Protein AF-0000000085952754 (afdb_homodimer)

Secondary structure (DSSP, 8-state):
------------------SSHHHHHHHHHHHHHH--SEEEEEE-GGGSSS-TT---EEEEEEEEGGGTT--HHHHHHHHHHHTHHHHHTT--EEEEEEEEGGG-S-PPPPPPPP-------------------------/------------------SSHHHHHHHHHHHHHH--SEEEEEE-GGGSSS-TT---EEEEEEEEGGGTT--HHHHHHHHHHHTHHHHHTT--EEEEEEEEGGG-S-PPPPPPPP-------------------------

Sequence (278 aa):
MLRRGLILINRHLSSFSEGRPLQTRIRRKLTECFSPSHLEVECESHLHRGPRDAERHFRVQIVSDRFEGLRTIQMHRLVNECLAEELAGPVHALRIDAYATSKYDGQVVHPSPACTSVKRTHASSPISVKLSSEPSFMRMLRRGLILINRHLSSFSEGRPLQTRIRRKLTECFSPSHLEVECESHLHRGPRDAERHFRVQIVSDRFEGLRTIQMHRLVNECLAEELAGPVHALRIDAYATSKYDGQVVHPSPACTSVKRTHASSPISVKLSSEPSFMR

Organism: Parascaris univalens (NCBI:txid6257)

pLDDT: mean 76.45, std 27.02, range [22.81, 98.81]

InterPro domains:
  IPR002634 BolA protein [PF01722] (30-102)
  IPR036065 BolA-like superfamily [G3DSA:3.30.300.90] (20-100)
  IPR036065 BolA-like superfamily [SSF82657] (8-105)
  IPR050961 BolA/IbaG family stress response and morphology regulators [PTHR46229] (14-121)

Structure (mmCIF, N/CA/C/O backbone):
data_AF-0000000085952754-model_v1
#
loop_
_entity.id
_entity.type
_entity.pdbx_description
1 polymer 'BolA-like protein'
#
loop_
_atom_site.group_PDB
_atom_site.id
_atom_site.type_symbol
_atom_site.label_atom_id
_atom_site.label_alt_id
_atom_site.label_comp_id
_atom_site.label_asym_id
_atom_site.label_entity_id
_atom_site.label_seq_id
_atom_site.pdbx_PDB_ins_code
_atom_site.Cartn_x
_atom_site.Cartn_y
_atom_site.Cartn_z
_atom_site.occupancy
_atom_site.B_iso_or_equiv
_atom_site.auth_seq_id
_atom_site.auth_comp_id
_atom_site.auth_asym_id
_atom_site.auth_atom_id
_atom_site.pdbx_PDB_model_num
ATOM 1 N N . MET A 1 1 ? 28.047 -66.938 -19.062 1 33.16 1 MET A N 1
ATOM 2 C CA . MET A 1 1 ? 28.062 -65.875 -18.062 1 33.16 1 MET A CA 1
ATOM 3 C C . MET A 1 1 ? 27.703 -64.5 -18.688 1 33.16 1 MET A C 1
ATOM 5 O O . MET A 1 1 ? 28.453 -64 -19.516 1 33.16 1 MET A O 1
ATOM 9 N N . LEU A 1 2 ? 26.391 -64.312 -18.891 1 46.09 2 LEU A N 1
ATOM 10 C CA . LEU A 1 2 ? 25.734 -63.125 -19.469 1 46.09 2 LEU A CA 1
ATOM 11 C C . LEU A 1 2 ? 26.031 -61.875 -18.625 1 46.09 2 LEU A C 1
ATOM 13 O O . LEU A 1 2 ? 25.719 -61.844 -17.438 1 46.09 2 LEU A O 1
ATOM 17 N N . ARG A 1 3 ? 27.062 -61.125 -18.953 1 46.09 3 ARG A N 1
ATOM 18 C CA . ARG A 1 3 ? 27.453 -59.844 -18.375 1 46.09 3 ARG A CA 1
ATOM 19 C C . ARG A 1 3 ? 26.312 -58.844 -18.469 1 46.09 3 ARG A C 1
ATOM 21 O O . ARG A 1 3 ? 25.875 -58.469 -19.562 1 46.09 3 ARG A O 1
ATOM 28 N N . ARG A 1 4 ? 25.344 -58.906 -17.5 1 49 4 ARG A N 1
ATOM 29 C CA . ARG A 1 4 ? 24.344 -57.875 -17.297 1 49 4 ARG A CA 1
ATOM 30 C C . ARG A 1 4 ? 25 -56.5 -17.234 1 49 4 ARG A C 1
ATOM 32 O O . ARG A 1 4 ? 25.781 -56.219 -16.328 1 49 4 ARG A O 1
ATOM 39 N N . GLY A 1 5 ? 25.359 -55.906 -18.344 1 48.12 5 GLY A N 1
ATOM 40 C CA . GLY A 1 5 ? 25.812 -54.5 -18.359 1 48.12 5 GLY A CA 1
ATOM 41 C C . GLY A 1 5 ? 24.875 -53.562 -17.641 1 48.12 5 GLY A C 1
ATOM 42 O O . GLY A 1 5 ? 23.656 -53.562 -17.875 1 48.12 5 GLY A O 1
ATOM 43 N N . LEU A 1 6 ? 25.203 -53.188 -16.375 1 51.19 6 LEU A N 1
ATOM 44 C CA . LEU A 1 6 ? 24.547 -52.188 -15.555 1 51.19 6 LEU A CA 1
ATOM 45 C C . LEU A 1 6 ? 24.438 -50.844 -16.312 1 51.19 6 LEU A C 1
ATOM 47 O O . LEU A 1 6 ? 25.453 -50.25 -16.656 1 51.19 6 LEU A O 1
ATOM 51 N N . ILE A 1 7 ? 23.359 -50.688 -17.094 1 46.16 7 ILE A N 1
ATOM 52 C CA . ILE A 1 7 ? 23.062 -49.406 -17.688 1 46.16 7 ILE A CA 1
ATOM 53 C C . ILE A 1 7 ? 22.875 -48.375 -16.578 1 46.16 7 ILE A C 1
ATOM 55 O O . ILE A 1 7 ? 21.969 -48.5 -15.742 1 46.16 7 ILE A O 1
ATOM 59 N N . LEU A 1 8 ? 23.953 -47.812 -16.078 1 43.72 8 LEU A N 1
ATOM 60 C CA . LEU A 1 8 ? 23.828 -46.625 -15.219 1 43.72 8 LEU A CA 1
ATOM 61 C C . LEU A 1 8 ? 22.984 -45.562 -15.875 1 43.72 8 LEU A C 1
ATOM 63 O O . LEU A 1 8 ? 23.344 -45.031 -16.938 1 43.72 8 LEU A O 1
ATOM 67 N N . ILE A 1 9 ? 21.656 -45.688 -15.781 1 46.12 9 ILE A N 1
ATOM 68 C CA . ILE A 1 9 ? 20.797 -44.594 -16.156 1 46.12 9 ILE A CA 1
ATOM 69 C C . ILE A 1 9 ? 21.188 -43.344 -15.359 1 46.12 9 ILE A C 1
ATOM 71 O O . ILE A 1 9 ? 21.125 -43.344 -14.125 1 46.12 9 ILE A O 1
ATOM 75 N N . ASN A 1 10 ? 22.203 -42.688 -15.75 1 41.06 10 ASN A N 1
ATOM 76 C CA . ASN A 1 10 ? 22.406 -41.344 -15.219 1 41.06 10 ASN A CA 1
ATOM 77 C C . ASN A 1 10 ? 21.094 -40.531 -15.195 1 41.06 10 ASN A C 1
ATOM 79 O O . ASN A 1 10 ? 20.578 -40.156 -16.25 1 41.06 10 ASN A O 1
ATOM 83 N N . ARG A 1 11 ? 20.188 -40.906 -14.328 1 38.62 11 ARG A N 1
ATOM 84 C CA . ARG A 1 11 ? 19.109 -39.969 -14.07 1 38.62 11 ARG A CA 1
ATOM 85 C C . ARG A 1 11 ? 19.656 -38.562 -13.859 1 38.62 11 ARG A C 1
ATOM 87 O O . ARG A 1 11 ? 20.266 -38.281 -12.836 1 38.62 11 ARG A O 1
ATOM 94 N N . HIS A 1 12 ? 20.203 -37.969 -14.883 1 38.72 12 HIS A N 1
ATOM 95 C CA . HIS A 1 12 ? 20.266 -36.531 -14.727 1 38.72 12 HIS A CA 1
ATOM 96 C C . HIS A 1 12 ? 19.016 -36 -14.023 1 38.72 12 HIS A C 1
ATOM 98 O O . HIS A 1 12 ? 17.906 -36.156 -14.531 1 38.72 12 HIS A O 1
ATOM 104 N N . LEU A 1 13 ? 18.875 -36.219 -12.734 1 37.97 13 LEU A N 1
ATOM 105 C CA . LEU A 1 13 ? 17.969 -35.344 -12.008 1 37.97 13 LEU A CA 1
ATOM 106 C C . LEU A 1 13 ? 18 -33.906 -12.586 1 37.97 13 LEU A C 1
ATOM 108 O O . LEU A 1 13 ? 19.047 -33.281 -12.648 1 37.97 13 LEU A O 1
ATOM 112 N N . SER A 1 14 ? 17.406 -33.75 -13.719 1 37.84 14 SER A N 1
ATOM 113 C CA . SER A 1 14 ? 17.141 -32.344 -14.078 1 37.84 14 SER A CA 1
ATOM 114 C C . SER A 1 14 ? 16.844 -31.516 -12.836 1 37.84 14 SER A C 1
ATOM 116 O O . SER A 1 14 ? 15.922 -31.828 -12.078 1 37.84 14 SER A O 1
ATOM 118 N N . SER A 1 15 ? 17.875 -31.203 -12.078 1 38.53 15 SER A N 1
ATOM 119 C CA . SER A 1 15 ? 17.578 -30.078 -11.188 1 38.53 15 SER A CA 1
ATOM 120 C C . SER A 1 15 ? 16.438 -29.234 -11.727 1 38.53 15 SER A C 1
ATOM 122 O O . SER A 1 15 ? 16.516 -28.703 -12.836 1 38.53 15 SER A O 1
ATOM 124 N N . PHE A 1 16 ? 15.273 -29.688 -11.688 1 38 16 PHE A N 1
ATOM 125 C CA . PHE A 1 16 ? 14.188 -28.734 -11.891 1 38 16 PHE A CA 1
ATOM 126 C C . PHE A 1 16 ? 14.648 -27.312 -11.555 1 38 16 PHE A C 1
ATOM 128 O O . PHE A 1 16 ? 14.883 -27 -10.391 1 38 16 PHE A O 1
ATOM 135 N N . SER A 1 17 ? 15.672 -26.828 -12.078 1 43.31 17 SER A N 1
ATOM 136 C CA . SER A 1 17 ? 15.852 -25.375 -12.047 1 43.31 17 SER A CA 1
ATOM 137 C C . SER A 1 17 ? 14.523 -24.656 -11.836 1 43.31 17 SER A C 1
ATOM 139 O O . SER A 1 17 ? 13.688 -24.609 -12.742 1 43.31 17 SER A O 1
ATOM 141 N N . GLU A 1 18 ? 13.594 -25.109 -10.883 1 50.78 18 GLU A N 1
ATOM 142 C CA . GLU A 1 18 ? 12.32 -24.422 -10.68 1 50.78 18 GLU A CA 1
ATOM 143 C C . GLU A 1 18 ? 12.43 -22.938 -11.023 1 50.78 18 GLU A C 1
ATOM 145 O O . GLU A 1 18 ? 13.148 -22.203 -10.352 1 50.78 18 GLU A O 1
ATOM 150 N N . GLY A 1 19 ? 12.469 -22.703 -12.297 1 67.62 19 GLY A N 1
ATOM 151 C CA . GLY A 1 19 ? 12.586 -21.375 -12.875 1 67.62 19 GLY A CA 1
ATOM 152 C C . GLY A 1 19 ? 11.852 -20.312 -12.086 1 67.62 19 GLY A C 1
ATOM 153 O O . GLY A 1 19 ? 11.031 -20.625 -11.219 1 67.62 19 GLY A O 1
ATOM 154 N N . ARG A 1 20 ? 12.242 -19.328 -11.758 1 89.25 20 ARG A N 1
ATOM 155 C CA . ARG A 1 20 ? 11.93 -18.078 -11.07 1 89.25 20 ARG A CA 1
ATOM 156 C C . ARG A 1 20 ? 11.695 -18.328 -9.578 1 89.25 20 ARG A C 1
ATOM 158 O O . ARG A 1 20 ? 10.555 -18.312 -9.117 1 89.25 20 ARG A O 1
ATOM 165 N N . PRO A 1 21 ? 12.688 -18.703 -8.742 1 93.94 21 PRO A N 1
ATOM 166 C CA . PRO A 1 21 ? 12.594 -19.109 -7.336 1 93.94 21 PRO A CA 1
ATOM 167 C C . PRO A 1 21 ? 11.766 -18.141 -6.496 1 93.94 21 PRO A C 1
ATOM 169 O O . PRO A 1 21 ? 10.992 -18.562 -5.637 1 93.94 21 PRO A O 1
ATOM 172 N N . LEU A 1 22 ? 11.93 -16.875 -6.664 1 96.81 22 LEU A N 1
ATOM 173 C CA . LEU A 1 22 ? 11.188 -15.914 -5.855 1 96.81 22 LEU A CA 1
ATOM 174 C C . LEU A 1 22 ? 9.703 -15.945 -6.199 1 96.81 22 LEU A C 1
ATOM 176 O O . LEU A 1 22 ? 8.852 -15.906 -5.305 1 96.81 22 LEU A O 1
ATOM 180 N N . GLN A 1 23 ? 9.406 -15.992 -7.414 1 97.19 23 GLN A N 1
ATOM 181 C CA . GLN A 1 23 ? 8.016 -16.094 -7.84 1 97.19 23 GLN A CA 1
ATOM 182 C C . GLN A 1 23 ? 7.348 -17.328 -7.227 1 97.19 23 GLN A C 1
ATOM 184 O O . GLN A 1 23 ? 6.207 -17.25 -6.758 1 97.19 23 GLN A O 1
ATOM 189 N N . THR A 1 24 ? 8.031 -18.422 -7.234 1 97.25 24 THR A N 1
ATOM 190 C CA . THR A 1 24 ? 7.527 -19.656 -6.66 1 97.25 24 THR A CA 1
ATOM 191 C C . THR A 1 24 ? 7.297 -19.5 -5.16 1 97.25 24 THR A C 1
ATOM 193 O O . THR A 1 24 ? 6.273 -19.953 -4.637 1 97.25 24 THR A O 1
ATOM 196 N N . ARG A 1 25 ? 8.203 -18.875 -4.566 1 97.81 25 ARG A N 1
ATOM 197 C CA . ARG A 1 25 ? 8.078 -18.641 -3.131 1 97.81 25 ARG A CA 1
ATOM 198 C C . ARG A 1 25 ? 6.859 -17.781 -2.82 1 97.81 25 ARG A C 1
ATOM 200 O O . ARG A 1 25 ? 6.105 -18.078 -1.892 1 97.81 25 ARG A O 1
ATOM 207 N N . ILE A 1 26 ? 6.688 -16.75 -3.557 1 98.38 26 ILE A N 1
ATOM 208 C CA . ILE A 1 26 ? 5.551 -15.859 -3.385 1 98.38 26 ILE A CA 1
ATOM 209 C C . ILE A 1 26 ? 4.25 -16.625 -3.582 1 98.38 26 ILE A C 1
ATOM 211 O O . ILE A 1 26 ? 3.32 -16.5 -2.779 1 98.38 26 ILE A O 1
ATOM 215 N N . ARG A 1 27 ? 4.242 -17.406 -4.574 1 98.5 27 ARG A N 1
ATOM 216 C CA . ARG A 1 27 ? 3.053 -18.203 -4.844 1 98.5 27 ARG A CA 1
ATOM 217 C C . ARG A 1 27 ? 2.748 -19.141 -3.68 1 98.5 27 ARG A C 1
ATOM 219 O O . ARG A 1 27 ? 1.599 -19.25 -3.246 1 98.5 27 ARG A O 1
ATOM 226 N N . ARG A 1 28 ? 3.699 -19.781 -3.225 1 98.38 28 ARG A N 1
ATOM 227 C CA . ARG A 1 28 ? 3.533 -20.719 -2.125 1 98.38 28 ARG A CA 1
ATOM 228 C C . ARG A 1 28 ? 3.012 -20.031 -0.875 1 98.38 28 ARG A C 1
ATOM 230 O O . ARG A 1 28 ? 2.061 -20.5 -0.245 1 98.38 28 ARG A O 1
ATOM 237 N N . LYS A 1 29 ? 3.6 -18.938 -0.526 1 98.62 29 LYS A N 1
ATOM 238 C CA . LYS A 1 29 ? 3.199 -18.203 0.669 1 98.62 29 LYS A CA 1
ATOM 239 C C . LYS A 1 29 ? 1.755 -17.719 0.558 1 98.62 29 LYS A C 1
ATOM 241 O O . LYS A 1 29 ? 0.979 -17.844 1.509 1 98.62 29 LYS A O 1
ATOM 246 N N . LEU A 1 30 ? 1.44 -17.141 -0.554 1 98.81 30 LEU A N 1
ATOM 247 C CA . LEU A 1 30 ? 0.084 -16.641 -0.751 1 98.81 30 LEU A CA 1
ATOM 248 C C . LEU A 1 30 ? -0.929 -17.781 -0.688 1 98.81 30 LEU A C 1
ATOM 250 O O . LEU A 1 30 ? -2.035 -17.609 -0.169 1 98.81 30 LEU A O 1
ATOM 254 N N . THR A 1 31 ? -0.584 -18.906 -1.206 1 98.81 31 THR A N 1
ATOM 255 C CA . THR A 1 31 ? -1.453 -20.078 -1.129 1 98.81 31 THR A CA 1
ATOM 256 C C . THR A 1 31 ? -1.656 -20.516 0.321 1 98.81 31 THR A C 1
ATOM 258 O O . THR A 1 31 ? -2.781 -20.797 0.739 1 98.81 31 THR A O 1
ATOM 261 N N . GLU A 1 32 ? -0.614 -20.562 1.06 1 98.69 32 GLU A N 1
ATOM 262 C CA . GLU A 1 32 ? -0.669 -20.984 2.457 1 98.69 32 GLU A CA 1
ATOM 263 C C . GLU A 1 32 ? -1.479 -20 3.295 1 98.69 32 GLU A C 1
ATOM 265 O O . GLU A 1 32 ? -2.271 -20.406 4.148 1 98.69 32 GLU A O 1
ATOM 270 N N . CYS A 1 33 ? -1.308 -18.734 2.998 1 98.62 33 CYS A N 1
ATOM 271 C CA . CYS A 1 33 ? -1.936 -17.688 3.803 1 98.62 33 CYS A CA 1
ATOM 272 C C . CYS A 1 33 ? -3.418 -17.562 3.475 1 98.62 33 CYS A C 1
ATOM 274 O O . CYS A 1 33 ? -4.23 -17.281 4.355 1 98.62 33 CYS A O 1
ATOM 276 N N . PHE A 1 34 ? -3.803 -17.797 2.199 1 98.69 34 PHE A N 1
ATOM 277 C CA . PHE A 1 34 ? -5.121 -17.312 1.807 1 98.69 34 PHE A CA 1
ATOM 278 C C . PHE A 1 34 ? -5.961 -18.453 1.232 1 98.69 34 PHE A C 1
ATOM 280 O O . PHE A 1 34 ? -7.152 -18.266 0.955 1 98.69 34 PHE A O 1
ATOM 287 N N . SER A 1 35 ? -5.312 -19.688 0.971 1 98.69 35 SER A N 1
ATOM 288 C CA . SER A 1 35 ? -6.047 -20.766 0.304 1 98.69 35 SER A CA 1
ATOM 289 C C . SER A 1 35 ? -6.938 -20.219 -0.805 1 98.69 35 SER A C 1
ATOM 291 O O . SER A 1 35 ? -8.148 -20.453 -0.813 1 98.69 35 SER A O 1
ATOM 293 N N . PRO A 1 36 ? -6.32 -19.562 -1.783 1 98.75 36 PRO A N 1
ATOM 294 C CA . PRO A 1 36 ? -7.102 -18.812 -2.768 1 98.75 36 PRO A CA 1
ATOM 295 C C . PRO A 1 36 ? -7.836 -19.719 -3.756 1 98.75 36 PRO A C 1
ATOM 297 O O . PRO A 1 36 ? -7.344 -20.797 -4.09 1 98.75 36 PRO A O 1
ATOM 300 N N . SER A 1 37 ? -9.008 -19.344 -4.16 1 98.31 37 SER A N 1
ATOM 301 C CA . SER A 1 37 ? -9.719 -20.016 -5.238 1 98.31 37 SER A CA 1
ATOM 302 C C . SER A 1 37 ? -9.117 -19.688 -6.598 1 98.31 37 SER A C 1
ATOM 304 O O . SER A 1 37 ? -9.312 -20.422 -7.57 1 98.31 37 SER A O 1
ATOM 306 N N . HIS A 1 38 ? -8.453 -18.531 -6.66 1 97.94 38 HIS A N 1
ATOM 307 C CA . HIS A 1 38 ? -7.723 -18.094 -7.844 1 97.94 38 HIS A CA 1
ATOM 308 C C . HIS A 1 38 ? -6.457 -17.344 -7.461 1 97.94 38 HIS A C 1
ATOM 310 O O . HIS A 1 38 ? -6.48 -16.5 -6.551 1 97.94 38 HIS A O 1
ATOM 316 N N . LEU A 1 39 ? -5.367 -17.641 -8.156 1 98.31 39 LEU A N 1
ATOM 317 C CA . LEU A 1 39 ? -4.102 -16.984 -7.883 1 98.31 39 LEU A CA 1
ATOM 318 C C . LEU A 1 39 ? -3.258 -16.875 -9.148 1 98.31 39 LEU A C 1
ATOM 320 O O . LEU A 1 39 ? -3.006 -17.875 -9.82 1 98.31 39 LEU A O 1
ATOM 324 N N . GLU A 1 40 ? -2.926 -15.641 -9.484 1 97.56 40 GLU A N 1
ATOM 325 C CA . GLU A 1 40 ? -1.938 -15.359 -10.523 1 97.56 40 GLU A CA 1
ATOM 326 C C . GLU A 1 40 ? -0.789 -14.523 -9.977 1 97.56 40 GLU A C 1
ATOM 328 O O . GLU A 1 40 ? -1.015 -13.5 -9.32 1 97.56 40 GLU A O 1
ATOM 333 N N . VAL A 1 41 ? 0.393 -15.023 -10.117 1 97.94 41 VAL A N 1
ATOM 334 C CA . VAL A 1 41 ? 1.605 -14.289 -9.766 1 97.94 41 VAL A CA 1
ATOM 335 C C . VAL A 1 41 ? 2.484 -14.117 -11 1 97.94 41 VAL A C 1
ATOM 337 O O . VAL A 1 41 ? 2.912 -15.109 -11.602 1 97.94 41 VAL A O 1
ATOM 340 N N . GLU A 1 42 ? 2.738 -12.891 -11.359 1 95.69 42 GLU A N 1
ATOM 341 C CA . GLU A 1 42 ? 3.551 -12.625 -12.539 1 95.69 42 GLU A CA 1
ATOM 342 C C . GLU A 1 42 ? 4.758 -11.758 -12.195 1 95.69 42 GLU A C 1
ATOM 344 O O . GLU A 1 42 ? 4.625 -10.742 -11.508 1 95.69 42 GLU A O 1
ATOM 349 N N . CYS A 1 43 ? 5.91 -12.219 -12.617 1 95.44 43 CYS A N 1
ATOM 350 C CA . CYS A 1 43 ? 7.098 -11.375 -12.539 1 95.44 43 CYS A CA 1
ATOM 351 C C . CYS A 1 43 ? 7.164 -10.414 -13.719 1 95.44 43 CYS A C 1
ATOM 353 O O . CYS A 1 43 ? 7.254 -10.844 -14.867 1 95.44 43 CYS A O 1
ATOM 355 N N . GLU A 1 44 ? 7.199 -9.172 -13.414 1 93.06 44 GLU A N 1
ATOM 356 C CA . GLU A 1 44 ? 7.195 -8.156 -14.461 1 93.06 44 GLU A CA 1
ATOM 357 C C . GLU A 1 44 ? 8.539 -7.434 -14.539 1 93.06 44 GLU A C 1
ATOM 359 O O . GLU A 1 44 ? 8.633 -6.352 -15.117 1 93.06 44 GLU A O 1
ATOM 364 N N . SER A 1 45 ? 9.531 -7.969 -13.992 1 92.5 45 SER A N 1
ATOM 365 C CA . SER A 1 45 ? 10.844 -7.328 -13.906 1 92.5 45 SER A CA 1
ATOM 366 C C . SER A 1 45 ? 11.383 -6.988 -15.297 1 92.5 45 SER A C 1
ATOM 368 O O . SER A 1 45 ? 12.102 -6.008 -15.461 1 92.5 45 SER A O 1
ATOM 370 N N . HIS A 1 46 ? 11.039 -7.762 -16.234 1 88.12 46 HIS A N 1
ATOM 371 C CA . HIS A 1 46 ? 11.547 -7.57 -17.594 1 88.12 46 HIS A CA 1
ATOM 372 C C . HIS A 1 46 ? 11.039 -6.262 -18.188 1 88.12 46 HIS A C 1
ATOM 374 O O . HIS A 1 46 ? 11.586 -5.777 -19.188 1 88.12 46 HIS A O 1
ATOM 380 N N . LEU A 1 47 ? 9.922 -5.68 -17.656 1 85.81 47 LEU A N 1
ATOM 381 C CA . LEU A 1 47 ? 9.352 -4.426 -18.125 1 85.81 47 LEU A CA 1
ATOM 382 C C . LEU A 1 47 ? 10.141 -3.232 -17.609 1 85.81 47 LEU A C 1
ATOM 384 O O . LEU A 1 47 ? 9.891 -2.092 -18 1 85.81 47 LEU A O 1
ATOM 388 N N . HIS A 1 48 ? 11.117 -3.592 -16.75 1 84.06 48 HIS A N 1
ATOM 389 C CA . HIS A 1 48 ? 11.906 -2.547 -16.109 1 84.06 48 HIS A CA 1
ATOM 390 C C . HIS A 1 48 ? 13.398 -2.748 -16.359 1 84.06 48 HIS A C 1
ATOM 392 O O . HIS A 1 48 ? 13.797 -3.746 -16.969 1 84.06 48 HIS A O 1
ATOM 398 N N . ARG A 1 49 ? 14.062 -1.744 -16.078 1 79.56 49 ARG A N 1
ATOM 399 C CA . ARG A 1 49 ? 15.508 -1.81 -16.281 1 79.56 49 ARG A CA 1
ATOM 400 C C . ARG A 1 49 ? 16.141 -2.855 -15.375 1 79.56 49 ARG A C 1
ATOM 402 O O . ARG A 1 49 ? 15.695 -3.055 -14.242 1 79.56 49 ARG A O 1
ATOM 409 N N . GLY A 1 50 ? 17.078 -3.613 -15.867 1 80.94 50 GLY A N 1
ATOM 410 C CA . GLY A 1 50 ? 17.781 -4.617 -15.078 1 80.94 50 GLY A CA 1
ATOM 411 C C . GLY A 1 50 ? 17.984 -5.922 -15.828 1 80.94 50 GLY A C 1
ATOM 412 O O . GLY A 1 50 ? 17.641 -6.027 -17 1 80.94 50 GLY A O 1
ATOM 413 N N . PRO A 1 51 ? 18.625 -6.758 -15.156 1 84.88 51 PRO A N 1
ATOM 414 C CA . PRO A 1 51 ? 18.859 -8.062 -15.789 1 84.88 51 PRO A CA 1
ATOM 415 C C . PRO A 1 51 ? 17.562 -8.781 -16.156 1 84.88 51 PRO A C 1
ATOM 417 O O . PRO A 1 51 ? 16.562 -8.672 -15.43 1 84.88 51 PRO A O 1
ATOM 420 N N . ARG A 1 52 ? 17.625 -9.406 -17.219 1 80.31 52 ARG A N 1
ATOM 421 C CA . ARG A 1 52 ? 16.453 -10.094 -17.75 1 80.31 52 ARG A CA 1
ATOM 422 C C . ARG A 1 52 ? 15.906 -11.117 -16.766 1 80.31 52 ARG A C 1
ATOM 424 O O . ARG A 1 52 ? 14.703 -11.391 -16.734 1 80.31 52 ARG A O 1
ATOM 431 N N . ASP A 1 53 ? 16.719 -11.664 -15.93 1 86.56 53 ASP A N 1
ATOM 432 C CA . ASP A 1 53 ? 16.297 -12.719 -15.023 1 86.56 53 ASP A CA 1
ATOM 433 C C . ASP A 1 53 ? 15.961 -12.164 -13.641 1 86.56 53 ASP A C 1
ATOM 435 O O . ASP A 1 53 ? 15.766 -12.922 -12.688 1 86.56 53 ASP A O 1
ATOM 439 N N . ALA A 1 54 ? 15.883 -10.891 -13.68 1 91 54 ALA A N 1
ATOM 440 C CA . ALA A 1 54 ? 15.594 -10.273 -12.383 1 91 54 ALA A CA 1
ATOM 441 C C . ALA A 1 54 ? 14.188 -10.625 -11.914 1 91 54 ALA A C 1
ATOM 443 O O . ALA A 1 54 ? 13.273 -10.781 -12.727 1 91 54 ALA A O 1
ATOM 444 N N . GLU A 1 55 ? 13.992 -10.836 -10.633 1 95.12 55 GLU A N 1
ATOM 445 C CA . GLU A 1 55 ? 12.711 -11.023 -9.953 1 95.12 55 GLU A CA 1
ATOM 446 C C . GLU A 1 55 ? 12.5 -9.953 -8.883 1 95.12 55 GLU A C 1
ATOM 448 O O . GLU A 1 55 ? 12.766 -10.18 -7.703 1 95.12 55 GLU A O 1
ATOM 453 N N . ARG A 1 56 ? 11.984 -8.844 -9.352 1 94.25 56 ARG A N 1
ATOM 454 C CA . ARG A 1 56 ? 11.906 -7.715 -8.43 1 94.25 56 ARG A CA 1
ATOM 455 C C . ARG A 1 56 ? 10.523 -7.07 -8.461 1 94.25 56 ARG A C 1
ATOM 457 O O . ARG A 1 56 ? 10.078 -6.504 -7.461 1 94.25 56 ARG A O 1
ATOM 464 N N . HIS A 1 57 ? 9.922 -7.02 -9.641 1 94.88 57 HIS A N 1
ATOM 465 C CA . HIS A 1 57 ? 8.594 -6.441 -9.828 1 94.88 57 HIS A CA 1
ATOM 466 C C . HIS A 1 57 ? 7.551 -7.531 -10.039 1 94.88 57 HIS A C 1
ATOM 468 O O . HIS A 1 57 ? 7.699 -8.375 -10.93 1 94.88 57 HIS A O 1
ATOM 474 N N . PHE A 1 58 ? 6.52 -7.43 -9.258 1 96 58 PHE A N 1
ATOM 475 C CA . PHE A 1 58 ? 5.52 -8.484 -9.336 1 96 58 PHE A CA 1
ATOM 476 C C . PHE A 1 58 ? 4.113 -7.902 -9.414 1 96 58 PHE A C 1
ATOM 478 O O . PHE A 1 58 ? 3.857 -6.824 -8.867 1 96 58 PHE A O 1
ATOM 485 N N . ARG A 1 59 ? 3.297 -8.68 -10.086 1 96.5 59 ARG A N 1
ATOM 486 C CA . ARG A 1 59 ? 1.849 -8.5 -10.031 1 96.5 59 ARG A CA 1
ATOM 487 C C . ARG A 1 59 ? 1.161 -9.734 -9.469 1 96.5 59 ARG A C 1
ATOM 489 O O . ARG A 1 59 ? 1.478 -10.859 -9.859 1 96.5 59 ARG A O 1
ATOM 496 N N . VAL A 1 60 ? 0.197 -9.445 -8.633 1 98.06 60 VAL A N 1
ATOM 497 C CA . VAL A 1 60 ? -0.563 -10.523 -8.008 1 98.06 60 VAL A CA 1
ATOM 498 C C . VAL A 1 60 ? -2.059 -10.281 -8.203 1 98.06 60 VAL A C 1
ATOM 500 O O . VAL A 1 60 ? -2.561 -9.195 -7.895 1 98.06 60 VAL A O 1
ATOM 503 N N . GLN A 1 61 ? -2.711 -11.281 -8.734 1 98.31 61 GLN A N 1
ATOM 504 C CA . GLN A 1 61 ? -4.164 -11.359 -8.648 1 98.31 61 GLN A CA 1
ATOM 505 C C . GLN A 1 61 ? -4.598 -12.523 -7.75 1 98.31 61 GLN A C 1
ATOM 507 O O . GLN A 1 61 ? -4.188 -13.664 -7.961 1 98.31 61 GLN A O 1
ATOM 512 N N . ILE A 1 62 ? -5.477 -12.156 -6.801 1 98.69 62 ILE A N 1
ATOM 513 C CA . ILE A 1 62 ? -5.785 -13.188 -5.812 1 98.69 62 ILE A CA 1
ATOM 514 C C . ILE A 1 62 ? -7.25 -13.086 -5.402 1 98.69 62 ILE A C 1
ATOM 516 O O . ILE A 1 62 ? -7.777 -11.984 -5.219 1 98.69 62 ILE A O 1
ATOM 520 N N . VAL A 1 63 ? -7.879 -14.305 -5.352 1 98.75 63 VAL A N 1
ATOM 521 C CA . VAL A 1 63 ? -9.266 -14.43 -4.906 1 98.75 63 VAL A CA 1
ATOM 522 C C . VAL A 1 63 ? -9.336 -15.391 -3.721 1 98.75 63 VAL A C 1
ATOM 524 O O . VAL A 1 63 ? -8.836 -16.516 -3.789 1 98.75 63 VAL A O 1
ATOM 527 N N . SER A 1 64 ? -9.961 -14.883 -2.674 1 98.81 64 SER A N 1
ATOM 528 C CA . SER A 1 64 ? -10.016 -15.734 -1.489 1 98.81 64 SER A CA 1
ATOM 529 C C . SER A 1 64 ? -11.242 -15.422 -0.64 1 98.81 64 SER A C 1
ATOM 531 O O . SER A 1 64 ? -11.695 -14.273 -0.585 1 98.81 64 SER A O 1
ATOM 533 N N . ASP A 1 65 ? -11.695 -16.438 0.14 1 98.69 65 ASP A N 1
ATOM 534 C CA . ASP A 1 65 ? -12.766 -16.266 1.12 1 98.69 65 ASP A CA 1
ATOM 535 C C . ASP A 1 65 ? -12.289 -15.422 2.301 1 98.69 65 ASP A C 1
ATOM 537 O O . ASP A 1 65 ? -13.102 -14.789 2.98 1 98.69 65 ASP A O 1
ATOM 541 N N . ARG A 1 66 ? -11.078 -15.32 2.449 1 98.44 66 ARG A N 1
ATOM 542 C CA . ARG A 1 66 ? -10.516 -14.57 3.564 1 98.44 66 ARG A CA 1
ATOM 543 C C . ARG A 1 66 ? -10.719 -13.07 3.373 1 98.44 66 ARG A C 1
ATOM 545 O O . ARG A 1 66 ? -10.547 -12.289 4.312 1 98.44 66 ARG A O 1
ATOM 552 N N . PHE A 1 67 ? -11.055 -12.695 2.184 1 98.31 67 PHE A N 1
ATOM 553 C CA . PHE A 1 67 ? -11.234 -11.281 1.89 1 98.31 67 PHE A CA 1
ATOM 554 C C . PHE A 1 67 ? -12.695 -10.875 2.031 1 98.31 67 PHE A C 1
ATOM 556 O O . PHE A 1 67 ? -13.047 -9.719 1.812 1 98.31 67 PHE A O 1
ATOM 563 N N . GLU A 1 68 ? -13.586 -11.852 2.381 1 98.56 68 GLU A N 1
ATOM 564 C CA . GLU A 1 68 ? -15 -11.523 2.486 1 98.56 68 GLU A CA 1
ATOM 565 C C . GLU A 1 68 ? -15.242 -10.453 3.551 1 98.56 68 GLU A C 1
ATOM 567 O O . GLU A 1 68 ? -14.75 -10.57 4.672 1 98.56 68 GLU A O 1
ATOM 572 N N . GLY A 1 69 ? -15.984 -9.43 3.201 1 96.88 69 GLY A N 1
ATOM 573 C CA . GLY A 1 69 ? -16.359 -8.375 4.133 1 96.88 69 GLY A CA 1
ATOM 574 C C . GLY A 1 69 ? -15.281 -7.32 4.305 1 96.88 69 GLY A C 1
ATOM 575 O O . GLY A 1 69 ? -15.461 -6.355 5.047 1 96.88 69 GLY A O 1
ATOM 576 N N . LEU A 1 70 ? -14.203 -7.457 3.639 1 97 70 LEU A N 1
ATOM 577 C CA . LEU A 1 70 ? -13.094 -6.52 3.787 1 97 70 LEU A CA 1
ATOM 578 C C . LEU A 1 70 ? -13.102 -5.484 2.67 1 97 70 LEU A C 1
ATOM 580 O O . LEU A 1 70 ? -13.492 -5.785 1.539 1 97 70 LEU A O 1
ATOM 584 N N . ARG A 1 71 ? -12.625 -4.332 3.07 1 94.44 71 ARG A N 1
ATOM 585 C CA . ARG A 1 71 ? -12.359 -3.297 2.074 1 94.44 71 ARG A CA 1
ATOM 586 C C . ARG A 1 71 ? -11.055 -3.566 1.331 1 94.44 71 ARG A C 1
ATOM 588 O O . ARG A 1 71 ? -10.25 -4.395 1.763 1 94.44 71 ARG A O 1
ATOM 595 N N . THR A 1 72 ? -10.883 -2.871 0.21 1 96.06 72 THR A N 1
ATOM 596 C CA . THR A 1 72 ? -9.727 -3.078 -0.648 1 96.06 72 THR A CA 1
ATOM 597 C C . THR A 1 72 ? -8.43 -2.863 0.132 1 96.06 72 THR A C 1
ATOM 599 O O . THR A 1 72 ? -7.516 -3.689 0.067 1 96.06 72 THR A O 1
ATOM 602 N N . ILE A 1 73 ? -8.406 -1.813 0.908 1 95.69 73 ILE A N 1
ATOM 603 C CA . ILE A 1 73 ? -7.18 -1.462 1.616 1 95.69 73 ILE A CA 1
ATOM 604 C C . ILE A 1 73 ? -6.828 -2.559 2.619 1 95.69 73 ILE A C 1
ATOM 606 O O . ILE A 1 73 ? -5.652 -2.859 2.836 1 95.69 73 ILE A O 1
ATOM 610 N N . GLN A 1 74 ? -7.801 -3.125 3.18 1 96.69 74 GLN A N 1
ATOM 611 C CA . GLN A 1 74 ? -7.582 -4.199 4.141 1 96.69 74 GLN A CA 1
ATOM 612 C C . GLN A 1 74 ? -7.047 -5.453 3.451 1 96.69 74 GLN A C 1
ATOM 614 O O . GLN A 1 74 ? -6.141 -6.109 3.967 1 96.69 74 GLN A O 1
ATOM 619 N N . MET A 1 75 ? -7.602 -5.734 2.312 1 97.88 75 MET A N 1
ATOM 620 C CA . MET A 1 75 ? -7.125 -6.879 1.539 1 97.88 75 MET A CA 1
ATOM 621 C C . MET A 1 75 ? -5.664 -6.699 1.148 1 97.88 75 MET A C 1
ATOM 623 O O . MET A 1 75 ? -4.855 -7.617 1.309 1 97.88 75 MET A O 1
ATOM 627 N N . HIS A 1 76 ? -5.32 -5.523 0.711 1 97.19 76 HIS A N 1
ATOM 628 C CA . HIS A 1 76 ? -3.949 -5.23 0.311 1 97.19 76 HIS A CA 1
ATOM 629 C C . HIS A 1 76 ? -2.992 -5.352 1.492 1 97.19 76 HIS A C 1
ATOM 631 O O . HIS A 1 76 ? -1.9 -5.91 1.358 1 97.19 76 HIS A O 1
ATOM 637 N N . ARG A 1 77 ? -3.467 -4.957 2.57 1 95.56 77 ARG A N 1
ATOM 638 C CA . ARG A 1 77 ? -2.627 -5.027 3.762 1 95.56 77 ARG A CA 1
ATOM 639 C C . ARG A 1 77 ? -2.352 -6.477 4.152 1 95.56 77 ARG A C 1
ATOM 641 O O . ARG A 1 77 ? -1.233 -6.816 4.543 1 95.56 77 ARG A O 1
ATOM 648 N N . LEU A 1 78 ? -3.334 -7.246 4.035 1 97.19 78 LEU A N 1
ATOM 649 C CA . LEU A 1 78 ? -3.158 -8.656 4.371 1 97.19 78 LEU A CA 1
ATOM 650 C C . LEU A 1 78 ? -2.15 -9.312 3.434 1 97.19 78 LEU A C 1
ATOM 652 O O . LEU A 1 78 ? -1.311 -10.102 3.875 1 97.19 78 LEU A O 1
ATOM 656 N N . VAL A 1 79 ? -2.234 -8.961 2.217 1 98.38 79 VAL A N 1
ATOM 657 C CA . VAL A 1 79 ? -1.303 -9.516 1.238 1 98.38 79 VAL A CA 1
ATOM 658 C C . VAL A 1 79 ? 0.112 -9.023 1.541 1 98.38 79 VAL A C 1
ATO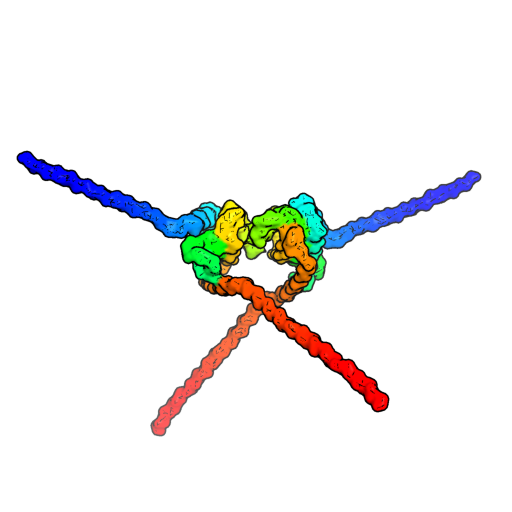M 660 O O . VAL A 1 79 ? 1.061 -9.812 1.543 1 98.38 79 VAL A O 1
ATOM 663 N N . ASN A 1 80 ? 0.223 -7.762 1.812 1 97.62 80 ASN A N 1
ATOM 664 C CA . ASN A 1 80 ? 1.525 -7.199 2.156 1 97.62 80 ASN A CA 1
ATOM 665 C C . ASN A 1 80 ? 2.105 -7.855 3.406 1 97.62 80 ASN A C 1
ATOM 667 O O . ASN A 1 80 ? 3.297 -8.164 3.455 1 97.62 80 ASN A O 1
ATOM 671 N N . GLU A 1 81 ? 1.263 -8.07 4.32 1 96.19 81 GLU A N 1
ATOM 672 C CA . GLU A 1 81 ? 1.709 -8.719 5.551 1 96.19 81 GLU A CA 1
ATOM 673 C C . GLU A 1 81 ? 2.213 -10.133 5.273 1 96.19 81 GLU A C 1
ATOM 675 O O . GLU A 1 81 ? 3.252 -10.539 5.797 1 96.19 81 GLU A O 1
ATOM 680 N N . CYS A 1 82 ? 1.51 -10.82 4.488 1 98.06 82 CYS A N 1
ATOM 681 C CA . CYS A 1 82 ? 1.879 -12.18 4.117 1 98.06 82 CYS A CA 1
ATOM 682 C C . CYS A 1 82 ? 3.24 -12.211 3.432 1 98.06 82 CYS A C 1
ATOM 684 O O . CYS A 1 82 ? 4.012 -13.156 3.613 1 98.06 82 CYS A O 1
ATOM 686 N N . LEU A 1 83 ? 3.586 -11.156 2.729 1 98.06 83 LEU A N 1
ATOM 687 C CA . LEU A 1 83 ? 4.805 -11.117 1.928 1 98.06 83 LEU A CA 1
ATOM 688 C C . LEU A 1 83 ? 5.828 -10.164 2.547 1 98.06 83 LEU A C 1
ATOM 690 O O . LEU A 1 83 ? 6.672 -9.609 1.84 1 98.06 83 LEU A O 1
ATOM 694 N N . ALA A 1 84 ? 5.723 -9.977 3.789 1 96.5 84 ALA A N 1
ATOM 695 C CA . ALA A 1 84 ? 6.531 -8.969 4.469 1 96.5 84 ALA A CA 1
ATOM 696 C C . ALA A 1 84 ? 8.023 -9.219 4.246 1 96.5 84 ALA A C 1
ATOM 698 O O . ALA A 1 84 ? 8.781 -8.281 3.99 1 96.5 84 ALA A O 1
ATOM 699 N N . GLU A 1 85 ? 8.461 -10.453 4.332 1 96.75 85 GLU A N 1
ATOM 700 C CA . GLU A 1 85 ? 9.875 -10.781 4.168 1 96.75 85 GLU A CA 1
ATOM 701 C C . GLU A 1 85 ? 10.352 -10.469 2.754 1 96.75 85 GLU A C 1
ATOM 703 O O . GLU A 1 85 ? 11.43 -9.898 2.57 1 96.75 85 GLU A O 1
ATOM 708 N N . GLU A 1 86 ? 9.594 -10.836 1.791 1 97.12 86 GLU A N 1
ATOM 709 C CA . GLU A 1 86 ? 9.945 -10.57 0.398 1 97.12 86 GLU A CA 1
ATOM 710 C C . GLU A 1 86 ? 9.984 -9.07 0.11 1 97.12 86 GLU A C 1
ATOM 712 O O . GLU A 1 86 ? 10.844 -8.602 -0.633 1 97.12 86 GLU A O 1
ATOM 717 N N . LEU A 1 87 ? 9.07 -8.336 0.705 1 96.56 87 LEU A N 1
ATOM 718 C CA . LEU A 1 87 ? 8.961 -6.902 0.471 1 96.56 87 LEU A CA 1
ATOM 719 C C . LEU A 1 87 ? 10.078 -6.152 1.18 1 96.56 87 LEU A C 1
ATOM 721 O O . LEU A 1 87 ? 10.484 -5.07 0.743 1 96.56 87 LEU A O 1
ATOM 725 N N . ALA A 1 88 ? 10.578 -6.715 2.203 1 94.88 88 ALA A N 1
ATOM 726 C CA . ALA A 1 88 ? 11.703 -6.121 2.924 1 94.88 88 ALA A CA 1
ATOM 727 C C . ALA A 1 88 ? 13.016 -6.375 2.191 1 94.88 88 ALA A C 1
ATOM 729 O O . ALA A 1 88 ? 14.031 -5.734 2.482 1 94.88 88 ALA A O 1
ATOM 730 N N . GLY A 1 89 ? 12.945 -7.238 1.202 1 93.94 89 GLY A N 1
ATOM 731 C CA . GLY A 1 89 ? 14.164 -7.645 0.524 1 93.94 89 GLY A CA 1
ATOM 732 C C . GLY A 1 89 ? 14.117 -7.426 -0.977 1 93.94 89 GLY A C 1
ATOM 733 O O . GLY A 1 89 ? 14.188 -6.289 -1.445 1 93.94 89 GLY A O 1
ATOM 734 N N . PRO A 1 90 ? 13.945 -8.508 -1.685 1 93.88 90 PRO A N 1
ATOM 735 C CA . PRO A 1 90 ? 14.219 -8.477 -3.123 1 93.88 90 PRO A CA 1
ATOM 736 C C . PRO A 1 90 ? 13.094 -7.824 -3.924 1 93.88 90 PRO A C 1
ATOM 738 O O . PRO A 1 90 ? 13.297 -7.434 -5.078 1 93.88 90 PRO A O 1
ATOM 741 N N . VAL A 1 91 ? 11.945 -7.734 -3.385 1 95.81 91 VAL A N 1
ATOM 742 C CA . VAL A 1 91 ? 10.82 -7.211 -4.148 1 95.81 91 VAL A CA 1
ATOM 743 C C . VAL A 1 91 ? 10.82 -5.688 -4.09 1 95.81 91 VAL A C 1
ATOM 745 O O . VAL A 1 91 ? 10.789 -5.098 -3.006 1 95.81 91 VAL A O 1
ATOM 748 N N . HIS A 1 92 ? 10.844 -5.086 -5.242 1 93.06 92 HIS A N 1
ATOM 749 C CA . HIS A 1 92 ? 10.875 -3.629 -5.34 1 93.06 92 HIS A CA 1
ATOM 750 C C . HIS A 1 92 ? 9.477 -3.057 -5.5 1 93.06 92 HIS A C 1
ATOM 752 O O . HIS A 1 92 ? 9.172 -1.983 -4.973 1 93.06 92 HIS A O 1
ATOM 758 N N . ALA A 1 93 ? 8.664 -3.738 -6.246 1 93.75 93 ALA A N 1
ATOM 759 C CA . ALA A 1 93 ? 7.285 -3.301 -6.453 1 93.75 93 ALA A CA 1
ATOM 760 C C . ALA A 1 93 ? 6.328 -4.488 -6.457 1 93.75 93 ALA A C 1
ATOM 762 O O . ALA A 1 93 ? 6.676 -5.574 -6.926 1 93.75 93 ALA A O 1
ATOM 763 N N . LEU A 1 94 ? 5.164 -4.211 -5.945 1 96.25 94 LEU A N 1
ATOM 764 C CA . LEU A 1 94 ? 4.098 -5.203 -5.91 1 96.25 94 LEU A CA 1
ATOM 765 C C . LEU A 1 94 ? 2.754 -4.57 -6.262 1 96.25 94 LEU A C 1
ATOM 767 O O . LEU A 1 94 ? 2.295 -3.656 -5.57 1 96.25 94 LEU A O 1
ATOM 771 N N . ARG A 1 95 ? 2.203 -4.938 -7.348 1 96 95 ARG A N 1
ATOM 772 C CA . ARG A 1 95 ? 0.829 -4.59 -7.699 1 96 95 ARG A CA 1
ATOM 773 C C . ARG A 1 95 ? -0.143 -5.672 -7.246 1 96 95 ARG A C 1
ATOM 775 O O . ARG A 1 95 ? 0.072 -6.859 -7.512 1 96 95 ARG A O 1
ATOM 782 N N . ILE A 1 96 ? -1.198 -5.27 -6.602 1 97.38 96 ILE A N 1
ATOM 783 C CA . ILE A 1 96 ? -2.119 -6.246 -6.031 1 97.38 96 ILE A CA 1
ATOM 784 C C . ILE A 1 96 ? -3.527 -6 -6.57 1 97.38 96 ILE A C 1
ATOM 786 O O . ILE A 1 96 ? -4.035 -4.879 -6.508 1 97.38 96 ILE A O 1
ATOM 790 N N . ASP A 1 97 ? -4.086 -7.031 -7.078 1 97.25 97 ASP A N 1
ATOM 791 C CA . ASP A 1 97 ? -5.516 -7.141 -7.344 1 97.25 97 ASP A CA 1
ATOM 792 C C . ASP A 1 97 ? -6.152 -8.227 -6.48 1 97.25 97 ASP A C 1
ATOM 794 O O . ASP A 1 97 ? -6.07 -9.414 -6.809 1 97.25 97 ASP A O 1
ATOM 798 N N . ALA A 1 98 ? -6.824 -7.816 -5.457 1 98.12 98 ALA A N 1
ATOM 799 C CA . ALA A 1 98 ? -7.402 -8.758 -4.5 1 98.12 98 ALA A CA 1
ATOM 800 C C . ALA A 1 98 ? -8.93 -8.688 -4.52 1 98.12 98 ALA A C 1
ATOM 802 O O . ALA A 1 98 ? -9.508 -7.598 -4.586 1 98.12 98 ALA A O 1
ATOM 803 N N . TYR A 1 99 ? -9.531 -9.875 -4.469 1 97.75 99 TYR A N 1
ATOM 804 C CA . TYR A 1 99 ? -10.992 -9.953 -4.492 1 97.75 99 TYR A CA 1
ATOM 805 C C . TYR A 1 99 ? -11.5 -10.984 -3.496 1 97.75 99 TYR A C 1
ATOM 807 O O . TYR A 1 99 ? -10.906 -12.062 -3.352 1 97.75 99 TYR A O 1
ATOM 815 N N . ALA A 1 100 ? -12.609 -10.648 -2.953 1 98.38 100 ALA A N 1
ATOM 816 C CA . ALA A 1 100 ? -13.383 -11.695 -2.295 1 98.38 100 ALA A CA 1
ATOM 817 C C . ALA A 1 100 ? -13.977 -12.664 -3.316 1 98.38 100 ALA A C 1
ATOM 819 O O . ALA A 1 100 ? -14.352 -12.258 -4.418 1 98.38 100 ALA A O 1
ATOM 820 N N . THR A 1 101 ? -14.016 -13.867 -2.879 1 98 101 THR A N 1
ATOM 821 C CA . THR A 1 101 ? -14.555 -14.891 -3.773 1 98 101 THR A CA 1
ATOM 822 C C . THR A 1 101 ? -15.938 -14.484 -4.289 1 98 101 THR A C 1
ATOM 824 O O . THR A 1 101 ? -16.234 -14.648 -5.477 1 98 101 THR A O 1
ATOM 827 N N . SER A 1 102 ? -16.797 -13.914 -3.463 1 97.56 102 SER A N 1
ATOM 828 C CA . SER A 1 102 ? -18.156 -13.547 -3.811 1 97.56 102 SER A CA 1
ATOM 829 C C . SER A 1 102 ? -18.188 -12.406 -4.82 1 97.56 102 SER A C 1
ATOM 831 O O . SER A 1 102 ? -19.188 -12.203 -5.512 1 97.56 102 SER A O 1
ATOM 833 N N . LYS A 1 103 ? -17.047 -11.656 -4.941 1 96.25 103 LYS A N 1
ATOM 834 C CA . LYS A 1 103 ? -17.031 -10.461 -5.785 1 96.25 103 LYS A CA 1
ATOM 835 C C . LYS A 1 103 ? -16.203 -10.695 -7.043 1 96.25 103 LYS A C 1
ATOM 837 O O . LYS A 1 103 ? -16.062 -9.797 -7.875 1 96.25 103 LYS A O 1
ATOM 842 N N . TYR A 1 104 ? -15.742 -11.797 -7.133 1 95.94 104 TYR A N 1
ATOM 843 C CA . TYR A 1 104 ? -14.883 -12.086 -8.273 1 95.94 104 TYR A CA 1
ATOM 844 C C . TYR A 1 104 ? -15.703 -12.586 -9.461 1 95.94 104 TYR A C 1
ATOM 846 O O . TYR A 1 104 ? -16.453 -13.562 -9.344 1 95.94 104 TYR A O 1
ATOM 854 N N . ASP A 1 105 ? -15.664 -11.906 -10.586 1 92.06 105 ASP A N 1
ATOM 855 C CA . ASP A 1 105 ? -16.391 -12.266 -11.789 1 92.06 105 ASP A CA 1
ATOM 856 C C . ASP A 1 105 ? -15.445 -12.484 -12.969 1 92.06 105 ASP A C 1
ATOM 858 O O . ASP A 1 105 ? -15.797 -12.219 -14.117 1 92.06 105 ASP A O 1
ATOM 862 N N . GLY A 1 106 ? -14.258 -12.922 -12.664 1 89.25 106 GLY A N 1
ATOM 863 C CA . GLY A 1 106 ? -13.289 -13.172 -13.719 1 89.25 106 GLY A CA 1
ATOM 864 C C . GLY A 1 106 ? -12.641 -11.906 -14.25 1 89.25 106 GLY A C 1
ATOM 865 O O . GLY A 1 106 ? -12.305 -11.828 -15.43 1 89.25 106 GLY A O 1
ATOM 866 N N . GLN A 1 107 ? -12.508 -10.93 -13.422 1 85.12 107 GLN A N 1
ATOM 867 C CA . GLN A 1 107 ? -11.875 -9.672 -13.805 1 85.12 107 GLN A CA 1
ATOM 868 C C . GLN A 1 107 ? -10.531 -9.922 -14.484 1 85.12 107 GLN A C 1
ATOM 870 O O . GLN A 1 107 ? -9.742 -10.742 -14.023 1 85.12 107 GLN A O 1
ATOM 875 N N . VAL A 1 108 ? -10.406 -9.242 -15.578 1 84.19 108 VAL A N 1
ATOM 876 C CA . VAL A 1 108 ? -9.148 -9.352 -16.312 1 84.19 108 VAL A CA 1
ATOM 877 C C . VAL A 1 108 ? -8.141 -8.352 -15.758 1 84.19 108 VAL A C 1
ATOM 879 O O . VAL A 1 108 ? -8.492 -7.211 -15.445 1 84.19 108 VAL A O 1
ATOM 882 N N . VAL A 1 109 ? -6.953 -8.82 -15.648 1 82.38 109 VAL A N 1
ATOM 883 C CA . VAL A 1 109 ? -5.887 -7.984 -15.109 1 82.38 109 VAL A CA 1
ATOM 884 C C . VAL A 1 109 ? -5.445 -6.969 -16.156 1 82.38 109 VAL A C 1
ATOM 886 O O . VAL A 1 109 ? -5.258 -7.32 -17.328 1 82.38 109 VAL A O 1
ATOM 889 N N . HIS A 1 110 ? -5.391 -5.691 -15.703 1 81.25 110 HIS A N 1
ATOM 890 C CA . HIS A 1 110 ? -4.867 -4.672 -16.594 1 81.25 110 HIS A CA 1
ATOM 891 C C . HIS A 1 110 ? -3.342 -4.672 -16.609 1 81.25 110 HIS A C 1
ATOM 893 O O . HIS A 1 110 ? -2.713 -4.832 -15.555 1 81.25 110 HIS A O 1
ATOM 899 N N . PRO A 1 111 ? -2.785 -4.578 -17.828 1 77.56 111 PRO A N 1
ATOM 900 C CA . PRO A 1 111 ? -1.321 -4.57 -17.875 1 77.56 111 PRO A CA 1
ATOM 901 C C . PRO A 1 111 ? -0.711 -3.357 -17.188 1 77.56 111 PRO A C 1
ATOM 903 O O . PRO A 1 111 ? -1.299 -2.271 -17.188 1 77.56 111 PRO A O 1
ATOM 906 N N . SER A 1 112 ? 0.423 -3.639 -16.609 1 78.5 112 SER A N 1
ATOM 907 C CA . SER A 1 112 ? 1.138 -2.557 -15.945 1 78.5 112 SER A CA 1
ATOM 908 C C . SER A 1 112 ? 1.852 -1.659 -16.953 1 78.5 112 SER A C 1
ATOM 910 O O . SER A 1 112 ? 2.324 -2.131 -17.984 1 78.5 112 SER A O 1
ATOM 912 N N . PRO A 1 113 ? 1.713 -0.395 -16.75 1 73.31 113 PRO A N 1
ATOM 913 C CA . PRO A 1 113 ? 2.521 0.486 -17.594 1 73.31 113 PRO A CA 1
ATOM 914 C C . PRO A 1 113 ? 4.016 0.181 -17.516 1 73.31 113 PRO A C 1
ATOM 916 O O . PRO A 1 113 ? 4.484 -0.344 -16.5 1 73.31 113 PRO A O 1
ATOM 919 N N . ALA A 1 114 ? 4.59 0.236 -18.625 1 71.12 114 ALA A N 1
ATOM 920 C CA . ALA A 1 114 ? 6.039 0.042 -18.625 1 71.12 114 ALA A CA 1
ATOM 921 C C . ALA A 1 114 ? 6.738 1.111 -17.797 1 71.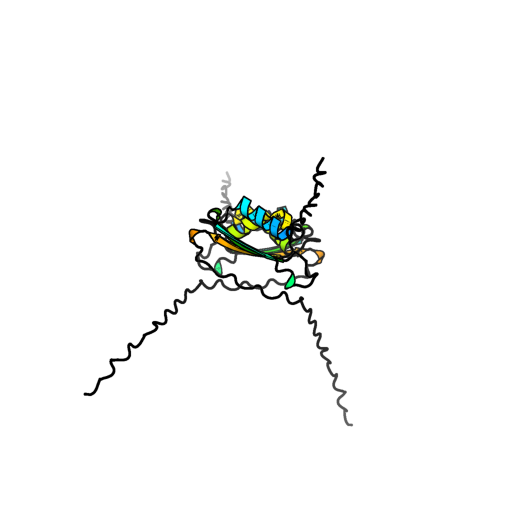12 114 ALA A C 1
ATOM 923 O O . ALA A 1 114 ? 6.309 2.268 -17.766 1 71.12 114 ALA A O 1
ATOM 924 N N . CYS A 1 115 ? 7.5 0.569 -16.844 1 63.91 115 CYS A N 1
ATOM 925 C CA . CYS A 1 115 ? 8.273 1.544 -16.078 1 63.91 115 CYS A CA 1
ATOM 926 C C . CYS A 1 115 ? 9.219 2.324 -16.984 1 63.91 115 CYS A C 1
ATOM 928 O O . CYS A 1 115 ? 9.992 1.731 -17.734 1 63.91 115 CYS A O 1
ATOM 930 N N . THR A 1 116 ? 8.773 3.492 -17.484 1 54.88 116 THR A N 1
ATOM 931 C CA . THR A 1 116 ? 9.719 4.359 -18.172 1 54.88 116 THR A CA 1
ATOM 932 C C . THR A 1 116 ? 10.773 4.891 -17.219 1 54.88 116 THR A C 1
ATOM 934 O O . THR A 1 116 ? 10.453 5.281 -16.094 1 54.88 116 THR A O 1
ATOM 937 N N . SER A 1 117 ? 11.992 4.418 -17.391 1 50.91 117 SER A N 1
ATOM 938 C CA . SER A 1 117 ? 13.039 5.086 -16.625 1 50.91 117 SER A CA 1
ATOM 939 C C . SER A 1 117 ? 12.695 6.551 -16.375 1 50.91 117 SER A C 1
ATOM 941 O O . SER A 1 117 ? 12.078 7.199 -17.234 1 50.91 117 SER A O 1
ATOM 943 N N . VAL A 1 118 ? 12.484 6.859 -15.109 1 44.88 118 VAL A N 1
ATOM 944 C CA . VAL A 1 118 ? 12.367 8.281 -14.812 1 44.88 118 VAL A CA 1
ATOM 945 C C . VAL A 1 118 ? 13.227 9.086 -15.781 1 44.88 118 VAL A C 1
ATOM 947 O O . VAL A 1 118 ? 14.461 8.992 -15.758 1 44.88 118 VAL A O 1
ATOM 950 N N . LYS A 1 119 ? 13.117 9.188 -17.062 1 38.66 119 LYS A N 1
ATOM 951 C CA . LYS A 1 119 ? 13.859 10.18 -17.828 1 38.66 119 LYS A CA 1
ATOM 952 C C . LYS A 1 119 ? 13.836 11.539 -17.141 1 38.66 119 LYS A C 1
ATOM 954 O O . LYS A 1 119 ? 12.766 12.109 -16.922 1 38.66 119 LYS A O 1
ATOM 959 N N . ARG A 1 120 ? 14.789 11.828 -16.25 1 35.38 120 ARG A N 1
ATOM 960 C CA . ARG A 1 120 ? 15.133 13.219 -15.961 1 35.38 120 ARG A CA 1
ATOM 961 C C . ARG A 1 120 ? 15.195 14.039 -17.25 1 35.38 120 ARG A C 1
ATOM 963 O O . ARG A 1 120 ? 16.125 13.883 -18.047 1 35.38 120 ARG A O 1
ATOM 970 N N . THR A 1 121 ? 14.312 14.039 -18.062 1 32.78 121 THR A N 1
ATOM 971 C CA . THR A 1 121 ? 14.477 15.055 -19.094 1 32.78 121 THR A CA 1
ATOM 972 C C . THR A 1 121 ? 14.703 16.438 -18.469 1 32.78 121 THR A C 1
ATOM 974 O O . THR A 1 121 ? 13.836 16.938 -17.766 1 32.78 121 THR A O 1
ATOM 977 N N . HIS A 1 122 ? 15.984 16.672 -17.938 1 31.72 122 HIS A N 1
ATOM 978 C CA . HIS A 1 122 ? 16.562 17.984 -17.703 1 31.72 122 HIS A CA 1
ATOM 979 C C . HIS A 1 122 ? 16.297 18.922 -18.859 1 31.72 122 HIS A C 1
ATOM 981 O O . HIS A 1 122 ? 16.969 18.844 -19.891 1 31.72 122 HIS A O 1
ATOM 987 N N . ALA A 1 123 ? 15.219 19.141 -19.359 1 31.41 123 ALA A N 1
ATOM 988 C CA . ALA A 1 123 ? 15.133 20.266 -20.281 1 31.41 123 ALA A CA 1
ATOM 989 C C . ALA A 1 123 ? 15.625 21.547 -19.625 1 31.41 123 ALA A C 1
ATOM 991 O O . ALA A 1 123 ? 14.977 22.094 -18.734 1 31.41 123 ALA A O 1
ATOM 992 N N . SER A 1 124 ? 16.953 21.562 -19.203 1 28.94 124 SER A N 1
ATOM 993 C CA . SER A 1 124 ? 17.656 22.812 -18.953 1 28.94 124 SER A CA 1
ATOM 994 C C . SER A 1 124 ? 17.484 23.781 -20.109 1 28.94 124 SER A C 1
ATOM 996 O O . SER A 1 124 ? 18 23.562 -21.203 1 28.94 124 SER A O 1
ATOM 998 N N . SER A 1 125 ? 16.328 24.078 -20.484 1 28.16 125 SER A N 1
ATOM 999 C CA . SER A 1 125 ? 16.375 25.125 -21.5 1 28.16 125 SER A CA 1
ATOM 1000 C C . SER A 1 125 ? 17.156 26.344 -21 1 28.16 125 SER A C 1
ATOM 1002 O O . SER A 1 125 ? 16.922 26.828 -19.891 1 28.16 125 SER A O 1
ATOM 1004 N N . PRO A 1 126 ? 18.422 26.391 -21.422 1 30.62 126 PRO A N 1
ATOM 1005 C CA . PRO A 1 126 ? 19.266 27.547 -21.125 1 30.62 126 PRO A CA 1
ATOM 1006 C C . PRO A 1 126 ? 18.547 28.875 -21.359 1 30.62 126 PRO A C 1
ATOM 1008 O O . PRO A 1 126 ? 17.906 29.062 -22.406 1 30.62 126 PRO A O 1
ATOM 1011 N N . ILE A 1 127 ? 17.844 29.422 -20.406 1 26.23 127 ILE A N 1
ATOM 1012 C CA . ILE A 1 127 ? 17.328 30.781 -20.484 1 26.23 127 ILE A CA 1
ATOM 1013 C C . ILE A 1 127 ? 18.422 31.734 -20.938 1 26.23 127 ILE A C 1
ATOM 1015 O O . ILE A 1 127 ? 19.453 31.859 -20.266 1 26.23 127 ILE A O 1
ATOM 1019 N N . SER A 1 128 ? 18.812 31.594 -22.188 1 27.98 128 SER A N 1
ATOM 1020 C CA . SER A 1 128 ? 19.703 32.594 -22.766 1 27.98 128 SER A CA 1
ATOM 1021 C C . SER A 1 128 ? 19.219 34 -22.484 1 27.98 128 SER A C 1
ATOM 1023 O O . SER A 1 128 ? 18.156 34.406 -22.938 1 27.98 128 SER A O 1
ATOM 1025 N N . VAL A 1 129 ? 19.406 34.406 -21.25 1 24.98 129 VAL A N 1
ATOM 1026 C CA . VAL A 1 129 ? 19.188 35.844 -20.938 1 24.98 129 VAL A CA 1
ATOM 1027 C C . VAL A 1 129 ? 20.016 36.688 -21.891 1 24.98 129 VAL A C 1
ATOM 1029 O O . VAL A 1 129 ? 21.25 36.625 -21.906 1 24.98 129 VAL A O 1
ATOM 1032 N N . LYS A 1 130 ? 19.531 36.875 -23.109 1 27.78 130 LYS A N 1
ATOM 1033 C CA . LYS A 1 130 ? 20.125 37.875 -24.016 1 27.78 130 LYS A CA 1
ATOM 1034 C C . LYS A 1 130 ? 20.297 39.219 -23.328 1 27.78 130 LYS A C 1
ATOM 1036 O O . LYS A 1 130 ? 19.312 39.812 -22.844 1 27.78 130 LYS A O 1
ATOM 1041 N N . LEU A 1 131 ? 21.391 39.406 -22.562 1 30.02 131 LEU A N 1
ATOM 1042 C CA . LEU A 1 131 ? 21.828 40.719 -22.125 1 30.02 131 LEU A CA 1
ATOM 1043 C C . LEU A 1 131 ? 21.781 41.719 -23.266 1 30.02 131 LEU A C 1
ATOM 1045 O O . LEU A 1 131 ? 22.484 41.562 -24.266 1 30.02 131 LEU A O 1
ATOM 1049 N N . SER A 1 132 ? 20.547 42.156 -23.547 1 27.83 132 SER A N 1
ATOM 1050 C CA . SER A 1 132 ? 20.406 43.25 -24.5 1 27.83 132 SER A CA 1
ATOM 1051 C C . SER A 1 132 ? 21.391 44.375 -24.188 1 27.83 132 SER A C 1
ATOM 1053 O O . SER A 1 132 ? 21.578 44.75 -23.031 1 27.83 132 SER A O 1
ATOM 1055 N N . SER A 1 133 ? 22.312 44.625 -25.109 1 31.52 133 SER A N 1
ATOM 1056 C CA . SER A 1 133 ? 23.344 45.625 -25.281 1 31.52 133 SER A CA 1
ATOM 1057 C C . SER A 1 133 ? 22.844 47 -24.891 1 31.52 133 SER A C 1
ATOM 1059 O O . SER A 1 133 ? 21.625 47.25 -24.922 1 31.52 133 SER A O 1
ATOM 1061 N N . GLU A 1 134 ? 23.766 47.812 -24.219 1 34.09 134 GLU A N 1
ATOM 1062 C CA . GLU A 1 134 ? 23.844 49.156 -23.641 1 34.09 134 GLU A CA 1
ATOM 1063 C C . GLU A 1 134 ? 23.25 50.188 -24.594 1 34.09 134 GLU A C 1
ATOM 1065 O O . GLU A 1 134 ? 23.469 50.125 -25.812 1 34.09 134 GLU A O 1
ATOM 1070 N N . PRO A 1 135 ? 22.125 50.812 -24.141 1 34.41 135 PRO A N 1
ATOM 1071 C CA . PRO A 1 135 ? 21.594 51.938 -24.891 1 34.41 135 PRO A CA 1
ATOM 1072 C C . PRO A 1 135 ? 22.672 52.938 -25.281 1 34.41 135 PRO A C 1
ATOM 1074 O O . PRO A 1 135 ? 23.625 53.156 -24.516 1 34.41 135 PRO A O 1
ATOM 1077 N N . SER A 1 136 ? 23.172 52.844 -26.516 1 31.69 136 SER A N 1
ATOM 1078 C CA . SER A 1 136 ? 24.062 53.875 -27.078 1 31.69 136 SER A CA 1
ATOM 1079 C C . SER A 1 136 ? 23.578 55.281 -26.703 1 31.69 136 SER A C 1
ATOM 1081 O O . SER A 1 136 ? 22.453 55.656 -27.047 1 31.69 136 SER A O 1
ATOM 1083 N N . PHE A 1 137 ? 23.891 55.75 -25.516 1 27.23 137 PHE A N 1
ATOM 1084 C CA . PHE A 1 137 ? 23.734 57.188 -25.219 1 27.23 137 PHE A CA 1
ATOM 1085 C C . PHE A 1 137 ? 24.328 58.031 -26.344 1 27.23 137 PHE A C 1
ATOM 1087 O O . PHE A 1 137 ? 25.547 58.031 -26.547 1 27.23 137 PHE A O 1
ATOM 1094 N N . MET A 1 138 ? 23.703 58.094 -27.531 1 27.12 138 MET A N 1
ATOM 1095 C CA . MET A 1 138 ? 24.047 59.156 -28.453 1 27.12 138 MET A CA 1
ATOM 1096 C C . MET A 1 138 ? 24.047 60.5 -27.734 1 27.12 138 MET A C 1
ATOM 1098 O O . MET A 1 138 ? 23.031 60.906 -27.172 1 27.12 138 MET A O 1
ATOM 1102 N N . ARG A 1 139 ? 25.312 60.875 -27.422 1 22.86 139 ARG A N 1
ATOM 1103 C CA . ARG A 1 139 ? 25.641 62.312 -27.469 1 22.86 139 ARG A CA 1
ATOM 1104 C C . ARG A 1 139 ? 25.391 62.875 -28.859 1 22.86 139 ARG A C 1
ATOM 1106 O O . ARG A 1 139 ? 25.641 62.188 -29.859 1 22.86 139 ARG A O 1
ATOM 1113 N N . MET B 1 1 ? -16.078 42.812 58.719 1 33.38 1 MET B N 1
ATOM 1114 C CA . MET B 1 1 ? -15.992 41.438 58.219 1 33.38 1 MET B CA 1
ATOM 1115 C C . MET B 1 1 ? -16.391 41.375 56.719 1 33.38 1 MET B C 1
ATOM 1117 O O . MET B 1 1 ? -17.562 41.531 56.406 1 33.38 1 MET B O 1
ATOM 1121 N N . LEU B 1 2 ? -15.484 41.875 55.875 1 46.38 2 LEU B N 1
ATOM 1122 C CA . LEU B 1 2 ? -15.578 41.906 54.406 1 46.38 2 LEU B CA 1
ATOM 1123 C C . LEU B 1 2 ? -15.719 40.531 53.812 1 46.38 2 LEU B C 1
ATOM 1125 O O . LEU B 1 2 ? -14.867 39.656 54.031 1 46.38 2 LEU B O 1
ATOM 1129 N N . ARG B 1 3 ? -16.938 40.031 53.625 1 45.81 3 ARG B N 1
ATOM 1130 C CA . ARG B 1 3 ? -17.312 38.781 52.938 1 45.81 3 ARG B CA 1
ATOM 1131 C C . ARG B 1 3 ? -16.703 38.719 51.531 1 45.81 3 ARG B C 1
ATOM 1133 O O . ARG B 1 3 ? -17.031 39.531 50.656 1 45.81 3 ARG B O 1
ATOM 1140 N N . ARG B 1 4 ? -15.391 38.344 51.406 1 49.25 4 ARG B N 1
ATOM 1141 C CA . ARG B 1 4 ? -14.766 37.969 50.156 1 49.25 4 ARG B CA 1
ATOM 1142 C C . ARG B 1 4 ? -15.641 37 49.344 1 49.25 4 ARG B C 1
ATOM 1144 O O . ARG B 1 4 ? -15.922 35.875 49.812 1 49.25 4 ARG B O 1
ATOM 1151 N N . GLY B 1 5 ? -16.656 37.438 48.625 1 48.44 5 GLY B N 1
ATOM 1152 C CA . GLY B 1 5 ? -17.406 36.625 47.719 1 48.44 5 GLY B CA 1
ATOM 1153 C C . GLY B 1 5 ? -16.516 35.812 46.75 1 48.44 5 GLY B C 1
ATOM 1154 O O . GLY B 1 5 ? -15.625 36.375 46.125 1 48.44 5 GLY B O 1
ATOM 1155 N N . LEU B 1 6 ? -16.281 34.531 47.062 1 51.81 6 LEU B N 1
ATOM 1156 C CA . LEU B 1 6 ? -15.594 33.531 46.219 1 51.81 6 LEU B CA 1
ATOM 1157 C C . LEU B 1 6 ? -16.234 33.469 44.844 1 51.81 6 LEU B C 1
ATOM 1159 O O . LEU B 1 6 ? -17.406 33.094 44.719 1 51.81 6 LEU B O 1
ATOM 1163 N N . ILE B 1 7 ? -15.805 34.344 43.938 1 46.12 7 ILE B N 1
ATOM 1164 C CA . ILE B 1 7 ? -16.203 34.219 42.531 1 46.12 7 ILE B CA 1
ATOM 1165 C C . ILE B 1 7 ? -15.75 32.844 42 1 46.12 7 ILE B C 1
ATOM 1167 O O . ILE B 1 7 ? -14.555 32.562 42 1 46.12 7 ILE B O 1
ATOM 1171 N N . LEU B 1 8 ? -16.547 31.812 42.188 1 44.75 8 LEU B N 1
ATOM 1172 C CA . LEU B 1 8 ? -16.328 30.547 41.5 1 44.75 8 LEU B CA 1
ATOM 1173 C C . LEU B 1 8 ? -16.188 30.766 40 1 44.75 8 LEU B C 1
ATOM 1175 O O . LEU B 1 8 ? -17.125 31.234 39.344 1 44.75 8 LEU B O 1
ATOM 1179 N N . ILE B 1 9 ? -15.008 31.172 39.562 1 46.06 9 ILE B N 1
ATOM 1180 C CA . ILE B 1 9 ? -14.75 31.141 38.125 1 46.06 9 ILE B CA 1
ATOM 1181 C C . ILE B 1 9 ? -14.961 29.719 37.594 1 46.06 9 ILE B C 1
ATOM 1183 O O . ILE B 1 9 ? -14.273 28.781 38.031 1 46.06 9 ILE B O 1
ATOM 1187 N N . ASN B 1 10 ? -16.172 29.312 37.406 1 41.91 10 ASN B N 1
ATOM 1188 C CA . ASN B 1 10 ? -16.375 28.109 36.625 1 41.91 10 ASN B CA 1
ATOM 1189 C C . ASN B 1 10 ? -15.523 28.109 35.375 1 41.91 10 ASN B C 1
ATOM 1191 O O . ASN B 1 10 ? -15.773 28.875 34.438 1 41.91 10 ASN B O 1
ATOM 1195 N N . ARG B 1 11 ? -14.227 27.953 35.531 1 38.84 11 ARG B N 1
ATOM 1196 C CA . ARG B 1 11 ? -13.461 27.609 34.312 1 38.84 11 ARG B CA 1
ATOM 1197 C C . ARG B 1 11 ? -14.164 26.531 33.5 1 38.84 11 ARG B C 1
ATOM 1199 O O . ARG B 1 11 ? -14.258 25.375 33.938 1 38.84 11 ARG B O 1
ATOM 1206 N N . HIS B 1 12 ? -15.234 26.859 32.844 1 38.66 12 HIS B N 1
ATOM 1207 C CA . HIS B 1 12 ? -15.594 25.953 31.766 1 38.66 12 HIS B CA 1
ATOM 1208 C C . HIS B 1 12 ? -14.344 25.406 31.062 1 38.66 12 HIS B C 1
ATOM 1210 O O . HIS B 1 12 ? -13.555 26.188 30.516 1 38.66 12 HIS B O 1
ATOM 1216 N N . LEU B 1 13 ? -13.633 24.5 31.656 1 38.09 13 LEU B N 1
ATOM 1217 C CA . LEU B 1 13 ? -12.742 23.688 30.844 1 38.09 13 LEU B CA 1
ATOM 1218 C C . LEU B 1 13 ? -13.359 23.422 29.469 1 38.09 13 LEU B C 1
ATOM 1220 O O . LEU B 1 13 ? -14.445 22.859 29.375 1 38.09 13 LEU B O 1
ATOM 1224 N N . SER B 1 14 ? -13.375 24.391 28.625 1 37.44 14 SER B N 1
ATOM 1225 C CA . SER B 1 14 ? -13.617 24.031 27.234 1 37.44 14 SER B CA 1
ATOM 1226 C C . SER B 1 14 ? -13.031 22.656 26.922 1 37.44 14 SER B C 1
ATOM 1228 O O . SER B 1 14 ? -11.844 22.422 27.125 1 37.44 14 SER B O 1
ATOM 1230 N N . SER B 1 15 ? -13.734 21.625 27.312 1 37.91 15 SER B N 1
ATOM 1231 C CA . SER B 1 15 ? -13.352 20.391 26.641 1 37.91 15 SER B CA 1
ATOM 1232 C C . SER B 1 15 ? -12.719 20.672 25.281 1 37.91 15 SER B C 1
ATOM 1234 O O . SER B 1 15 ? -13.344 21.297 24.422 1 37.91 15 SER B O 1
ATOM 1236 N N . PHE B 1 16 ? -11.562 21.156 25.203 1 37.72 16 PHE B N 1
ATOM 1237 C CA . PHE B 1 16 ? -10.883 21.062 23.922 1 37.72 16 PHE B CA 1
ATOM 1238 C C . PHE B 1 16 ? -11.461 19.938 23.078 1 37.72 16 PHE B C 1
ATOM 1240 O O . PHE B 1 16 ? -11.312 18.766 23.406 1 37.72 16 PHE B O 1
ATOM 1247 N N . SER B 1 17 ? -12.688 19.891 22.844 1 42.69 17 SER B N 1
ATOM 1248 C CA . SER B 1 17 ? -13.156 19.062 21.734 1 42.69 17 SER B CA 1
ATOM 1249 C C . SER B 1 17 ? -12.031 18.797 20.734 1 42.69 17 SER B C 1
ATOM 1251 O O . SER B 1 17 ? -11.609 19.688 20 1 42.69 17 SER B O 1
ATOM 1253 N N . GLU B 1 18 ? -10.75 18.406 21.141 1 50.5 18 GLU B N 1
ATOM 1254 C CA . GLU B 1 18 ? -9.68 18.125 20.188 1 50.5 18 GLU B CA 1
ATOM 1255 C C . GLU B 1 18 ? -10.242 17.625 18.859 1 50.5 18 GLU B C 1
ATOM 1257 O O . GLU B 1 18 ? -10.836 16.531 18.797 1 50.5 18 GLU B O 1
ATOM 1262 N N . GLY B 1 19 ? -10.781 18.547 18.109 1 67.81 19 GLY B N 1
ATOM 1263 C CA . GLY B 1 19 ? -11.398 18.344 16.812 1 67.81 19 GLY B CA 1
ATOM 1264 C C . GLY B 1 19 ? -10.68 17.297 15.977 1 67.81 19 GLY B C 1
ATOM 1265 O O . GLY B 1 19 ? -9.562 16.891 16.297 1 67.81 19 GLY B O 1
ATOM 1266 N N . ARG B 1 20 ? -11.164 16.469 15.43 1 89.06 20 ARG B N 1
ATOM 1267 C CA . ARG B 1 20 ? -10.891 15.344 14.547 1 89.06 20 ARG B CA 1
ATOM 1268 C C . ARG B 1 20 ? -10.117 14.25 15.281 1 89.06 20 ARG B C 1
ATOM 1270 O O . ARG B 1 20 ? -8.914 14.078 15.055 1 89.06 20 ARG B O 1
ATOM 1277 N N . PRO B 1 21 ? -10.664 13.523 16.266 1 94 21 PRO B N 1
ATOM 1278 C CA . PRO B 1 21 ? -10.016 12.555 17.156 1 94 21 PRO B CA 1
ATOM 1279 C C . PRO B 1 21 ? -9.172 11.531 16.391 1 94 21 PRO B C 1
ATOM 1281 O O . PRO B 1 21 ? -8.078 11.172 16.828 1 94 21 PRO B O 1
ATOM 1284 N N . LEU B 1 22 ? -9.641 11.031 15.32 1 96.81 22 LEU B N 1
ATOM 1285 C CA . LEU B 1 22 ? -8.891 10.023 14.578 1 96.81 22 LEU B CA 1
ATOM 1286 C C . LEU B 1 22 ? -7.637 10.633 13.961 1 96.81 22 LEU B C 1
ATOM 1288 O O . LEU B 1 22 ? -6.562 10.023 13.992 1 96.81 22 LEU B O 1
ATOM 1292 N N . GLN B 1 23 ? -7.773 11.75 13.391 1 97.12 23 GLN B N 1
ATOM 1293 C CA . GLN B 1 23 ? -6.617 12.445 12.828 1 97.12 23 GLN B CA 1
ATOM 1294 C C . GLN B 1 23 ? -5.547 12.664 13.891 1 97.12 23 GLN B C 1
ATOM 1296 O O . GLN B 1 23 ? -4.355 12.469 13.633 1 97.12 23 GLN B O 1
ATOM 1301 N N . THR B 1 24 ? -5.949 13.062 15.047 1 97.25 24 THR B N 1
ATOM 1302 C CA . THR B 1 24 ? -5.035 13.297 16.156 1 97.25 24 THR B CA 1
ATOM 1303 C C . THR B 1 24 ? -4.344 12 16.562 1 97.25 24 THR B C 1
ATOM 1305 O O . THR B 1 24 ? -3.135 11.984 16.812 1 97.25 24 THR B O 1
ATOM 1308 N N . ARG B 1 25 ? -5.102 11 16.578 1 97.81 25 ARG B N 1
ATOM 1309 C CA . ARG B 1 25 ? -4.547 9.695 16.922 1 97.81 25 ARG B CA 1
ATOM 1310 C C . ARG B 1 25 ? -3.502 9.25 15.898 1 97.81 25 ARG B C 1
ATOM 1312 O O . ARG B 1 25 ? -2.432 8.766 16.266 1 97.81 25 ARG B O 1
ATOM 1319 N N . ILE B 1 26 ? -3.812 9.406 14.688 1 98.38 26 ILE B N 1
ATOM 1320 C CA . ILE B 1 26 ? -2.896 9.047 13.609 1 98.38 26 ILE B CA 1
ATOM 1321 C C . ILE B 1 26 ? -1.61 9.859 13.734 1 98.38 26 ILE B C 1
ATOM 1323 O O . ILE B 1 26 ? -0.51 9.312 13.641 1 98.38 26 ILE B O 1
ATOM 1327 N N . ARG B 1 27 ? -1.777 11.086 13.984 1 98.5 27 ARG B N 1
ATOM 1328 C CA . ARG B 1 27 ? -0.612 11.953 14.141 1 98.5 27 ARG B CA 1
ATOM 1329 C C . ARG B 1 27 ? 0.257 11.492 15.305 1 98.5 27 ARG B C 1
ATOM 1331 O O . ARG B 1 27 ? 1.481 11.414 15.188 1 98.5 27 ARG B O 1
ATOM 1338 N N . ARG B 1 28 ? -0.338 11.227 16.359 1 98.44 28 ARG B N 1
ATOM 1339 C CA . ARG B 1 28 ? 0.385 10.797 17.547 1 98.44 28 ARG B CA 1
ATOM 1340 C C . ARG B 1 28 ? 1.146 9.5 17.297 1 98.44 28 ARG B C 1
ATOM 1342 O O . ARG B 1 28 ? 2.328 9.391 17.625 1 98.44 28 ARG B O 1
ATOM 1349 N N . LYS B 1 29 ? 0.506 8.547 16.719 1 98.62 29 LYS B N 1
ATOM 1350 C CA . LYS B 1 29 ? 1.132 7.258 16.438 1 98.62 29 LYS B CA 1
ATOM 1351 C C . LYS B 1 29 ? 2.32 7.41 15.5 1 98.62 29 LYS B C 1
ATOM 1353 O O . LYS B 1 29 ? 3.381 6.828 15.727 1 98.62 29 LYS B O 1
ATOM 1358 N N . LEU B 1 30 ? 2.109 8.133 14.453 1 98.81 30 LEU B N 1
ATOM 1359 C CA . LEU B 1 30 ? 3.186 8.328 13.484 1 98.81 30 LEU B CA 1
ATOM 1360 C C . LEU B 1 30 ? 4.367 9.047 14.133 1 98.81 30 LEU B C 1
ATOM 1362 O O . LEU B 1 30 ? 5.523 8.75 13.82 1 98.81 30 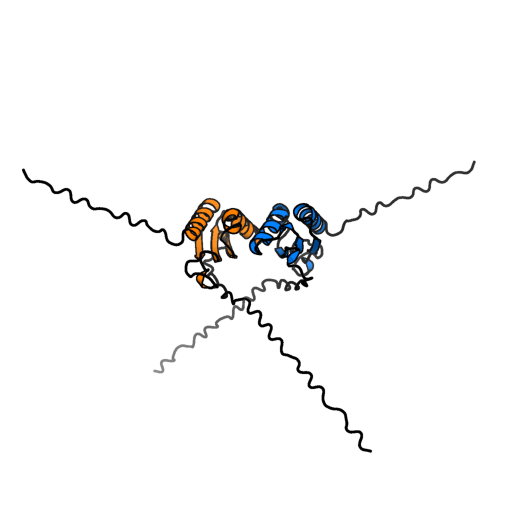LEU B O 1
ATOM 1366 N N . THR B 1 31 ? 4.094 9.969 14.992 1 98.81 31 THR B N 1
ATOM 1367 C CA . THR B 1 31 ? 5.156 10.656 15.719 1 98.81 31 THR B CA 1
ATOM 1368 C C . THR B 1 31 ? 5.93 9.688 16.609 1 98.81 31 THR B C 1
ATOM 1370 O O . THR B 1 31 ? 7.164 9.711 16.625 1 98.81 31 THR B O 1
ATOM 1373 N N . GLU B 1 32 ? 5.246 8.883 17.312 1 98.69 32 GLU B N 1
ATOM 1374 C CA . GLU B 1 32 ? 5.863 7.918 18.219 1 98.69 32 GLU B CA 1
ATOM 1375 C C . GLU B 1 32 ? 6.688 6.891 17.438 1 98.69 32 GLU B C 1
ATOM 1377 O O . GLU B 1 32 ? 7.793 6.531 17.859 1 98.69 32 GLU B O 1
ATOM 1382 N N . CYS B 1 33 ? 6.176 6.492 16.312 1 98.56 33 CYS B N 1
ATOM 1383 C CA . CYS B 1 33 ? 6.812 5.426 15.555 1 98.56 33 CYS B CA 1
ATOM 1384 C C . CYS B 1 33 ? 8.031 5.945 14.805 1 98.56 33 CYS B C 1
ATOM 1386 O O . CYS B 1 33 ? 9.023 5.227 14.641 1 98.56 33 CYS B O 1
ATOM 1388 N N . PHE B 1 34 ? 8 7.227 14.352 1 98.75 34 PHE B N 1
ATOM 1389 C CA . PHE B 1 34 ? 8.984 7.59 13.328 1 98.75 34 PHE B CA 1
ATOM 1390 C C . PHE B 1 34 ? 9.789 8.812 13.758 1 98.75 34 PHE B C 1
ATOM 1392 O O . PHE B 1 34 ? 10.75 9.195 13.094 1 98.75 34 PHE B O 1
ATOM 1399 N N . SER B 1 35 ? 9.344 9.5 14.93 1 98.69 35 SER B N 1
ATOM 1400 C CA . SER B 1 35 ? 10.008 10.742 15.312 1 98.69 35 SER B CA 1
ATOM 1401 C C . SER B 1 35 ? 10.336 11.586 14.086 1 98.69 35 SER B C 1
ATOM 1403 O O . SER B 1 35 ? 11.492 11.969 13.875 1 98.69 35 SER B O 1
ATOM 1405 N N . PRO B 1 36 ? 9.305 11.969 13.352 1 98.75 36 PRO B N 1
ATOM 1406 C CA . PRO B 1 36 ? 9.531 12.594 12.039 1 98.75 36 PRO B CA 1
ATOM 1407 C C . PRO B 1 36 ? 10.055 14.023 12.148 1 98.75 36 PRO B C 1
ATOM 1409 O O . PRO B 1 36 ? 9.711 14.742 13.094 1 98.75 36 PRO B O 1
ATOM 1412 N N . SER B 1 37 ? 10.914 14.422 11.266 1 98.31 37 SER B N 1
ATOM 1413 C CA . SER B 1 37 ? 11.336 15.82 11.156 1 98.31 37 SER B CA 1
ATOM 1414 C C . SER B 1 37 ? 10.242 16.672 10.516 1 98.31 37 SER B C 1
ATOM 1416 O O . SER B 1 37 ? 10.242 17.891 10.672 1 98.31 37 SER B O 1
ATOM 1418 N N . HIS B 1 38 ? 9.375 16.016 9.742 1 97.88 38 HIS B N 1
ATOM 1419 C CA . HIS B 1 38 ? 8.211 16.641 9.133 1 97.88 38 HIS B CA 1
ATOM 1420 C C . HIS B 1 38 ? 7.027 15.688 9.078 1 97.88 38 HIS B C 1
ATOM 1422 O O . HIS B 1 38 ? 7.188 14.516 8.742 1 97.88 38 HIS B O 1
ATOM 1428 N N . LEU B 1 39 ? 5.863 16.203 9.43 1 98.31 39 LEU B N 1
ATOM 1429 C CA . LEU B 1 39 ? 4.656 15.375 9.414 1 98.31 39 LEU B CA 1
ATOM 1430 C C . LEU B 1 39 ? 3.428 16.219 9.094 1 98.31 39 LEU B C 1
ATOM 1432 O O . LEU B 1 39 ? 3.176 17.234 9.75 1 98.31 39 LEU B O 1
ATOM 1436 N N . GLU B 1 40 ? 2.76 15.828 8.031 1 97.5 40 GLU B N 1
ATOM 1437 C CA . GLU B 1 40 ? 1.441 16.359 7.703 1 97.5 40 GLU B CA 1
ATOM 1438 C C . GLU B 1 40 ? 0.401 15.25 7.609 1 97.5 40 GLU B C 1
ATOM 1440 O O . GLU B 1 40 ? 0.622 14.242 6.934 1 97.5 40 GLU B O 1
ATOM 1445 N N . VAL B 1 41 ? -0.626 15.375 8.359 1 97.94 41 VAL B N 1
ATOM 1446 C CA . VAL B 1 41 ? -1.769 14.469 8.305 1 97.94 41 VAL B CA 1
ATOM 1447 C C . VAL B 1 41 ? -3.031 15.25 7.957 1 97.94 41 VAL B C 1
ATOM 1449 O O . VAL B 1 41 ? -3.424 16.156 8.688 1 97.94 41 VAL B O 1
ATOM 1452 N N . GLU B 1 42 ? -3.635 14.898 6.867 1 95.56 42 GLU B N 1
ATOM 1453 C CA . GLU B 1 42 ? -4.84 15.602 6.434 1 95.56 42 GLU B CA 1
ATOM 1454 C C . GLU B 1 42 ? -6.008 14.633 6.254 1 95.56 42 GLU B C 1
ATOM 1456 O O . GLU B 1 42 ? -5.855 13.578 5.629 1 95.56 42 GLU B O 1
ATOM 1461 N N . CYS B 1 43 ? -7.121 14.977 6.855 1 95.38 43 CYS B N 1
ATOM 1462 C CA . CYS B 1 43 ? -8.359 14.258 6.578 1 95.38 43 CYS B CA 1
ATOM 1463 C C . CYS B 1 43 ? -9.016 14.766 5.305 1 95.38 43 CYS B C 1
ATOM 1465 O O . CYS B 1 43 ? -9.398 15.938 5.23 1 95.38 43 CYS B O 1
ATOM 1467 N N . GLU B 1 44 ? -9.203 13.898 4.398 1 92.94 44 GLU B N 1
ATOM 1468 C CA . GLU B 1 44 ? -9.766 14.289 3.107 1 92.94 44 GLU B CA 1
ATOM 1469 C C . GLU B 1 44 ? -11.164 13.719 2.922 1 92.94 44 GLU B C 1
ATOM 1471 O O . GLU B 1 44 ? -11.672 13.656 1.8 1 92.94 44 GLU B O 1
ATOM 1476 N N . SER B 1 45 ? -11.781 13.328 3.934 1 92.25 45 SER B N 1
ATOM 1477 C CA . SER B 1 45 ? -13.086 12.68 3.875 1 92.25 45 SER B CA 1
ATOM 1478 C C . SER B 1 45 ? -14.117 13.578 3.201 1 92.25 45 SER B C 1
ATOM 1480 O O . SER B 1 45 ? -15.039 13.086 2.547 1 92.25 45 SER B O 1
ATOM 1482 N N . HIS B 1 46 ? -13.977 14.836 3.357 1 87.88 46 HIS B N 1
ATOM 1483 C CA . HIS B 1 46 ? -14.938 15.781 2.807 1 87.88 46 HIS B CA 1
ATOM 1484 C C . HIS B 1 46 ? -14.938 15.742 1.283 1 87.88 46 HIS B C 1
ATOM 1486 O O . HIS B 1 46 ? -15.875 16.234 0.646 1 87.88 46 HIS B O 1
ATOM 1492 N N . LEU B 1 47 ? -13.867 15.227 0.626 1 85.69 47 LEU B N 1
ATOM 1493 C CA . LEU B 1 47 ? -13.758 15.117 -0.825 1 85.69 47 LEU B CA 1
ATOM 1494 C C . LEU B 1 47 ? -14.555 13.922 -1.342 1 85.69 47 LEU B C 1
ATOM 1496 O O . LEU B 1 47 ? -14.688 13.742 -2.555 1 85.69 47 LEU B O 1
ATOM 1500 N N . HIS B 1 48 ? -15.086 13.18 -0.345 1 84.06 48 HIS B N 1
ATOM 1501 C CA . HIS B 1 48 ? -15.805 11.961 -0.691 1 84.06 48 HIS B CA 1
ATOM 1502 C C . HIS B 1 48 ? -17.219 11.969 -0.113 1 84.06 48 HIS B C 1
ATOM 1504 O O . HIS B 1 48 ? -17.594 12.891 0.615 1 84.06 48 HIS B O 1
ATOM 1510 N N . ARG B 1 49 ? -17.938 11.102 -0.617 1 79.69 49 ARG B N 1
ATOM 1511 C CA . ARG B 1 49 ? -19.312 11.016 -0.153 1 79.69 49 ARG B CA 1
ATOM 1512 C C . ARG B 1 49 ? -19.375 10.633 1.321 1 79.69 49 ARG B C 1
ATOM 1514 O O . ARG B 1 49 ? -18.547 9.852 1.8 1 79.69 49 ARG B O 1
ATOM 1521 N N . GLY B 1 50 ? -20.234 11.234 2.084 1 80.88 50 GLY B N 1
ATOM 1522 C CA . GLY B 1 50 ? -20.406 10.93 3.494 1 80.88 50 GLY B CA 1
ATOM 1523 C C . GLY B 1 50 ? -20.578 12.164 4.359 1 80.88 50 GLY B C 1
ATOM 1524 O O . GLY B 1 50 ? -20.641 13.281 3.846 1 80.88 50 GLY B O 1
ATOM 1525 N N . PRO B 1 51 ? -20.766 11.891 5.559 1 84.94 51 PRO B N 1
ATOM 1526 C CA . PRO B 1 51 ? -20.922 13.016 6.48 1 84.94 51 PRO B CA 1
ATOM 1527 C C . PRO B 1 51 ? -19.703 13.945 6.488 1 84.94 51 PRO B C 1
ATOM 1529 O O . PRO B 1 51 ? -18.578 13.477 6.348 1 84.94 51 PRO B O 1
ATOM 1532 N N . ARG B 1 52 ? -19.984 15.141 6.602 1 80.44 52 ARG B N 1
ATOM 1533 C CA . ARG B 1 52 ? -18.953 16.172 6.555 1 80.44 52 ARG B CA 1
ATOM 1534 C C . ARG B 1 52 ? -17.906 15.938 7.637 1 80.44 52 ARG B C 1
ATOM 1536 O O . ARG B 1 52 ? -16.734 16.297 7.465 1 80.44 52 ARG B O 1
ATOM 1543 N N . ASP B 1 53 ? -18.25 15.344 8.719 1 86.5 53 ASP B N 1
ATOM 1544 C CA . ASP B 1 53 ? -17.328 15.188 9.844 1 86.5 53 ASP B CA 1
ATOM 1545 C C . ASP B 1 53 ? -16.672 13.805 9.828 1 86.5 53 ASP B C 1
ATOM 1547 O O . ASP B 1 53 ? -16.016 13.422 10.797 1 86.5 53 ASP B O 1
ATOM 1551 N N . ALA B 1 54 ? -16.875 13.234 8.711 1 91.06 54 ALA B N 1
ATOM 1552 C CA . ALA B 1 54 ? -16.312 11.891 8.625 1 91.06 54 ALA B CA 1
ATOM 1553 C C . ALA B 1 54 ? -14.781 11.945 8.641 1 91.06 54 ALA B C 1
ATOM 1555 O O . ALA B 1 54 ? -14.18 12.898 8.133 1 91.06 54 ALA B O 1
ATOM 1556 N N . GLU B 1 55 ? -14.133 11 9.273 1 95.06 55 GLU B N 1
ATOM 1557 C CA . GLU B 1 55 ? -12.695 10.766 9.281 1 95.06 55 GLU B CA 1
ATOM 1558 C C . GLU B 1 55 ? -12.359 9.383 8.742 1 95.06 55 GLU B C 1
ATOM 1560 O O . GLU B 1 55 ? -12.164 8.438 9.508 1 95.06 55 GLU B O 1
ATOM 1565 N N . ARG B 1 56 ? -12.281 9.352 7.422 1 94.19 56 ARG B N 1
ATOM 1566 C CA . ARG B 1 56 ? -12.133 8.031 6.816 1 94.19 56 ARG B CA 1
ATOM 1567 C C . ARG B 1 56 ? -11.008 8.016 5.789 1 94.19 56 ARG B C 1
ATOM 1569 O O . ARG B 1 56 ? -10.367 6.984 5.57 1 94.19 56 ARG B O 1
ATOM 1576 N N . HIS B 1 57 ? -10.867 9.094 5.039 1 94.81 57 HIS B N 1
ATOM 1577 C CA . HIS B 1 57 ? -9.828 9.234 4.027 1 94.81 57 HIS B CA 1
ATOM 1578 C C . HIS B 1 57 ? -8.719 10.164 4.5 1 94.81 57 HIS B C 1
ATOM 1580 O O . HIS B 1 57 ? -8.984 11.305 4.902 1 94.81 57 HIS B O 1
ATOM 1586 N N . PHE B 1 58 ? -7.523 9.664 4.383 1 96 58 PHE B N 1
ATOM 1587 C CA . PHE B 1 58 ? -6.418 10.453 4.906 1 96 58 PHE B CA 1
ATOM 1588 C C . PHE B 1 58 ? -5.273 10.516 3.902 1 96 58 PHE B C 1
ATOM 1590 O O . PHE B 1 58 ? -5.074 9.578 3.123 1 96 58 PHE B O 1
ATOM 1597 N N . ARG B 1 59 ? -4.59 11.617 4.012 1 96.5 59 ARG B N 1
ATOM 1598 C CA . ARG B 1 59 ? -3.283 11.781 3.383 1 96.5 59 ARG B CA 1
ATOM 1599 C C . ARG B 1 59 ? -2.205 12.055 4.426 1 96.5 59 ARG B C 1
ATOM 1601 O O . ARG B 1 59 ? -2.396 12.875 5.324 1 96.5 59 ARG B O 1
ATOM 1608 N N . VAL B 1 60 ? -1.093 11.414 4.199 1 98.06 60 VAL B N 1
ATOM 1609 C CA . VAL B 1 60 ? 0.04 11.57 5.105 1 98.06 60 VAL B CA 1
ATOM 1610 C C . VAL B 1 60 ? 1.295 11.922 4.309 1 98.06 60 VAL B C 1
ATOM 1612 O O . VAL B 1 60 ? 1.637 11.227 3.346 1 98.06 60 VAL B O 1
ATOM 1615 N N . GLN B 1 61 ? 1.922 13 4.719 1 98.31 61 GLN B N 1
ATOM 1616 C CA . GLN B 1 61 ? 3.303 13.258 4.324 1 98.31 61 GLN B CA 1
ATOM 1617 C C . GLN B 1 61 ? 4.242 13.164 5.523 1 98.31 61 GLN B C 1
ATOM 1619 O O . GLN B 1 61 ? 4.031 13.828 6.539 1 98.31 61 GLN B O 1
ATOM 1624 N N . ILE B 1 62 ? 5.297 12.352 5.309 1 98.69 62 ILE B N 1
ATOM 1625 C CA . ILE B 1 62 ? 6.129 12.086 6.477 1 98.69 62 ILE B CA 1
ATOM 1626 C C . ILE B 1 62 ? 7.594 11.992 6.055 1 98.69 62 ILE B C 1
ATOM 1628 O O . ILE B 1 62 ? 7.91 11.398 5.02 1 98.69 62 ILE B O 1
ATOM 1632 N N . VAL B 1 63 ? 8.438 12.688 6.895 1 98.75 63 VAL B N 1
ATOM 1633 C CA . VAL B 1 63 ? 9.883 12.656 6.711 1 98.75 63 VAL B CA 1
ATOM 1634 C C . VAL B 1 63 ? 10.555 12.141 7.984 1 98.75 63 VAL B C 1
ATOM 1636 O O . VAL B 1 63 ? 10.297 12.656 9.078 1 98.75 63 VAL B O 1
ATOM 1639 N N . SER B 1 64 ? 11.383 11.133 7.77 1 98.81 64 SER B N 1
ATOM 1640 C CA . SER B 1 64 ? 12.008 10.57 8.961 1 98.81 64 SER B CA 1
ATOM 1641 C C . SER B 1 64 ? 13.359 9.945 8.625 1 98.81 64 SER B C 1
ATOM 1643 O O . SER B 1 64 ? 13.555 9.422 7.523 1 98.81 64 SER B O 1
ATOM 1645 N N . ASP B 1 65 ? 14.25 9.891 9.664 1 98.69 65 ASP B N 1
ATOM 1646 C CA . ASP B 1 65 ? 15.531 9.195 9.555 1 98.69 65 ASP B CA 1
ATOM 1647 C C . ASP B 1 65 ? 15.328 7.68 9.484 1 98.69 65 ASP B C 1
ATOM 1649 O O . ASP B 1 65 ? 16.172 6.961 8.953 1 98.69 65 ASP B O 1
ATOM 1653 N N . ARG B 1 66 ? 14.25 7.266 9.859 1 98.38 66 ARG B N 1
ATOM 1654 C CA . ARG B 1 66 ? 13.953 5.84 9.875 1 98.38 66 ARG B CA 1
ATOM 1655 C C . ARG B 1 66 ? 13.766 5.301 8.461 1 98.38 66 ARG B C 1
ATOM 1657 O O . ARG B 1 66 ? 13.766 4.086 8.25 1 98.38 66 ARG B O 1
ATOM 1664 N N . PHE B 1 67 ? 13.594 6.176 7.543 1 98.31 67 PHE B N 1
ATOM 1665 C CA . PHE B 1 67 ? 13.359 5.762 6.168 1 98.31 67 PHE B CA 1
ATOM 1666 C C . PHE B 1 67 ? 14.672 5.738 5.383 1 98.31 67 PHE B C 1
ATOM 1668 O O . PHE B 1 67 ? 14.68 5.426 4.188 1 98.31 67 PHE B O 1
ATOM 1675 N N . GLU B 1 68 ? 15.805 6.117 6.043 1 98.56 68 GLU B N 1
ATOM 1676 C CA . GLU B 1 68 ? 17.078 6.156 5.32 1 98.56 68 GLU B CA 1
ATOM 1677 C C . GLU B 1 68 ? 17.438 4.777 4.777 1 98.56 68 GLU B C 1
ATOM 1679 O O . GLU B 1 68 ? 17.391 3.781 5.504 1 98.56 68 GLU B O 1
ATOM 1684 N N . GLY B 1 69 ? 17.797 4.711 3.516 1 96.94 69 GLY B N 1
ATOM 1685 C CA . GLY B 1 69 ? 18.234 3.48 2.883 1 96.94 69 GLY B CA 1
ATOM 1686 C C . GLY B 1 69 ? 17.094 2.594 2.436 1 96.94 69 GLY B C 1
ATOM 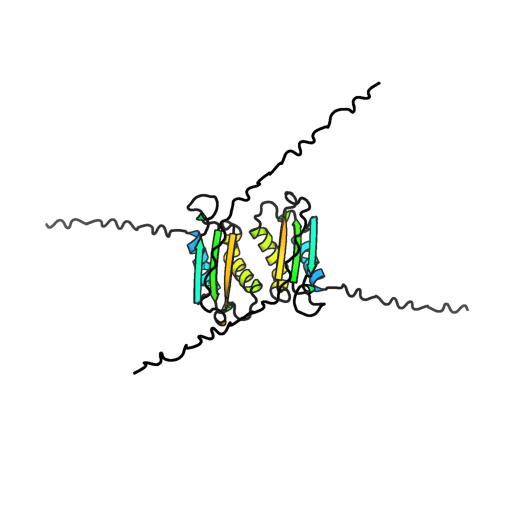1687 O O . GLY B 1 69 ? 17.312 1.523 1.865 1 96.94 69 GLY B O 1
ATOM 1688 N N . LEU B 1 70 ? 15.906 3.008 2.639 1 97.06 70 LEU B N 1
ATOM 1689 C CA . LEU B 1 70 ? 14.75 2.193 2.287 1 97.06 70 LEU B CA 1
ATOM 1690 C C . LEU B 1 70 ? 14.164 2.629 0.947 1 97.06 70 LEU B C 1
ATOM 1692 O O . LEU B 1 70 ? 14.195 3.812 0.606 1 97.06 70 LEU B O 1
ATOM 1696 N N . ARG B 1 71 ? 13.617 1.613 0.315 1 94.5 71 ARG B N 1
ATOM 1697 C CA . ARG B 1 71 ? 12.828 1.893 -0.881 1 94.5 71 ARG B CA 1
ATOM 1698 C C . ARG B 1 71 ? 11.438 2.389 -0.515 1 94.5 71 ARG B C 1
ATOM 1700 O O . ARG B 1 71 ? 11.008 2.26 0.634 1 94.5 71 ARG B O 1
ATOM 1707 N N . THR B 1 72 ? 10.75 2.963 -1.51 1 96.06 72 THR B N 1
ATOM 1708 C CA . THR B 1 72 ? 9.43 3.557 -1.29 1 96.06 72 THR B CA 1
ATOM 1709 C C . THR B 1 72 ? 8.469 2.527 -0.711 1 96.06 72 THR B C 1
ATOM 1711 O O . THR B 1 72 ? 7.773 2.803 0.271 1 96.06 72 THR B O 1
ATOM 1714 N N . ILE B 1 73 ? 8.484 1.338 -1.261 1 95.75 73 ILE B N 1
ATOM 1715 C CA . ILE B 1 73 ? 7.523 0.316 -0.85 1 95.75 73 ILE B CA 1
ATOM 1716 C C . ILE B 1 73 ? 7.77 -0.064 0.609 1 95.75 73 ILE B C 1
ATOM 1718 O O . ILE B 1 73 ? 6.824 -0.336 1.354 1 95.75 73 ILE B O 1
ATOM 1722 N N . GLN B 1 74 ? 8.961 -0.054 0.992 1 96.75 74 GLN B N 1
ATOM 1723 C CA . GLN B 1 74 ? 9.312 -0.377 2.371 1 96.75 74 GLN B CA 1
ATOM 1724 C C . GLN B 1 74 ? 8.836 0.714 3.328 1 96.75 74 GLN B C 1
ATOM 1726 O O . GLN B 1 74 ? 8.32 0.42 4.406 1 96.75 74 GLN B O 1
ATOM 1731 N N . MET B 1 75 ? 9.023 1.931 2.902 1 97.94 75 MET B N 1
ATOM 1732 C CA . MET B 1 75 ? 8.562 3.053 3.713 1 97.94 75 MET B CA 1
ATOM 1733 C C . MET B 1 75 ? 7.047 2.998 3.898 1 97.94 75 MET B C 1
ATOM 1735 O O . MET B 1 75 ? 6.551 3.152 5.016 1 97.94 75 MET B O 1
ATOM 1739 N N . HIS B 1 76 ? 6.344 2.711 2.836 1 97.25 76 HIS B N 1
ATOM 1740 C CA . HIS B 1 76 ? 4.887 2.623 2.895 1 97.25 76 HIS B CA 1
ATOM 1741 C C . HIS B 1 76 ? 4.441 1.487 3.811 1 97.25 76 HIS B C 1
ATOM 1743 O O . HIS B 1 76 ? 3.51 1.653 4.602 1 97.25 76 HIS B O 1
ATOM 1749 N N . ARG B 1 77 ? 5.164 0.474 3.762 1 95.75 77 ARG B N 1
ATOM 1750 C CA . ARG B 1 77 ? 4.816 -0.67 4.598 1 95.75 77 ARG B CA 1
ATOM 1751 C C . ARG B 1 77 ? 4.992 -0.341 6.078 1 95.75 77 ARG B C 1
ATOM 1753 O O . ARG B 1 77 ? 4.168 -0.729 6.906 1 95.75 77 ARG B O 1
ATOM 1760 N N . LEU B 1 78 ? 6.012 0.344 6.344 1 97.19 78 LEU B N 1
ATOM 1761 C CA . LEU B 1 78 ? 6.25 0.724 7.73 1 97.19 78 LEU B CA 1
ATOM 1762 C C . LEU B 1 78 ? 5.137 1.632 8.242 1 97.19 78 LEU B C 1
ATOM 1764 O O . LEU B 1 78 ? 4.676 1.477 9.383 1 97.19 78 LEU B O 1
ATOM 1768 N N . VAL B 1 79 ? 4.727 2.518 7.426 1 98.38 79 VAL B N 1
ATOM 1769 C CA . VAL B 1 79 ? 3.65 3.426 7.805 1 98.38 79 VAL B CA 1
ATOM 1770 C C . VAL B 1 79 ? 2.355 2.639 7.996 1 98.38 79 VAL B C 1
ATOM 1772 O O . VAL B 1 79 ? 1.646 2.83 8.984 1 98.38 79 VAL B O 1
ATOM 1775 N N . ASN B 1 80 ? 2.088 1.761 7.074 1 97.62 80 ASN B N 1
ATOM 1776 C CA . ASN B 1 80 ? 0.898 0.924 7.184 1 97.62 80 ASN B CA 1
ATOM 1777 C C . ASN B 1 80 ? 0.927 0.072 8.453 1 97.62 80 ASN B C 1
ATOM 1779 O O . ASN B 1 80 ? -0.088 -0.063 9.133 1 97.62 80 ASN B O 1
ATOM 1783 N N . GLU B 1 81 ? 2.059 -0.422 8.727 1 96.31 81 GLU B N 1
ATOM 1784 C CA . GLU B 1 81 ? 2.199 -1.232 9.93 1 96.31 81 GLU B CA 1
ATOM 1785 C C . GLU B 1 81 ? 1.931 -0.406 11.188 1 96.31 81 GLU B C 1
ATOM 1787 O O . GLU B 1 81 ? 1.234 -0.859 12.094 1 96.31 81 GLU B O 1
ATOM 1792 N N . CYS B 1 82 ? 2.445 0.738 11.211 1 98.06 82 CYS B N 1
ATOM 1793 C CA . CYS B 1 82 ? 2.26 1.645 12.336 1 98.06 82 CYS B CA 1
ATOM 1794 C C . CYS B 1 82 ? 0.783 1.964 12.539 1 98.06 82 CYS B C 1
ATOM 1796 O O . CYS B 1 82 ? 0.33 2.117 13.68 1 98.06 82 CYS B O 1
ATOM 1798 N N . LEU B 1 83 ? 0.014 1.973 11.477 1 98.06 83 LEU B N 1
ATOM 1799 C CA . LEU B 1 83 ? -1.385 2.383 11.531 1 98.06 83 LEU B CA 1
ATOM 1800 C C . LEU B 1 83 ? -2.311 1.187 11.328 1 98.06 83 LEU B C 1
ATOM 1802 O O . LEU B 1 83 ? -3.439 1.342 10.859 1 98.06 83 LEU B O 1
ATOM 1806 N N . ALA B 1 84 ? -1.828 0.057 11.633 1 96.5 84 ALA B N 1
ATOM 1807 C CA . ALA B 1 84 ? -2.547 -1.18 11.336 1 96.5 84 ALA B CA 1
ATOM 1808 C C . ALA B 1 84 ? -3.938 -1.173 11.961 1 96.5 84 ALA B C 1
ATOM 1810 O O . ALA B 1 84 ? -4.914 -1.571 11.328 1 96.5 84 ALA B O 1
ATOM 1811 N N . GLU B 1 85 ? -4.055 -0.723 13.18 1 96.69 85 GLU B N 1
ATOM 1812 C CA . GLU B 1 85 ? -5.34 -0.708 13.875 1 96.69 85 GLU B CA 1
ATOM 1813 C C . GLU B 1 85 ? -6.324 0.235 13.195 1 96.69 85 GLU B C 1
ATOM 1815 O O . GLU B 1 85 ? -7.492 -0.111 13.008 1 96.69 85 GLU B O 1
ATOM 1820 N N . GLU B 1 86 ? -5.891 1.39 12.844 1 97.06 86 GLU B N 1
ATOM 1821 C CA . GLU B 1 86 ? -6.742 2.367 12.172 1 97.06 86 GLU B CA 1
ATOM 1822 C C . GLU B 1 86 ? -7.184 1.864 10.805 1 97.06 86 GLU B C 1
ATOM 1824 O O . GLU B 1 86 ? -8.32 2.088 10.391 1 97.06 86 GLU B O 1
ATOM 1829 N N . LEU B 1 87 ? -6.289 1.185 10.133 1 96.5 87 LEU B N 1
ATOM 1830 C CA . LEU B 1 87 ? -6.562 0.696 8.781 1 96.5 87 LEU B CA 1
ATOM 1831 C C . LEU B 1 87 ? -7.504 -0.503 8.82 1 96.5 87 LEU B C 1
ATOM 1833 O O . LEU B 1 87 ? -8.242 -0.752 7.867 1 96.5 87 LEU B O 1
ATOM 1837 N N . ALA B 1 88 ? -7.5 -1.188 9.898 1 94.94 88 ALA B N 1
ATOM 1838 C CA . ALA B 1 88 ? -8.406 -2.318 10.078 1 94.94 88 ALA B CA 1
ATOM 1839 C C . ALA B 1 88 ? -9.812 -1.842 10.438 1 94.94 88 ALA B C 1
ATOM 1841 O O . ALA B 1 88 ? -10.773 -2.611 10.367 1 94.94 88 ALA B O 1
ATOM 1842 N N . GLY B 1 89 ? -9.898 -0.562 10.734 1 93.88 89 GLY B N 1
ATOM 1843 C CA . GLY B 1 89 ? -11.164 -0.035 11.211 1 93.88 89 GLY B CA 1
ATOM 1844 C C . GLY B 1 89 ? -11.68 1.133 10.391 1 93.88 89 GLY B C 1
ATOM 1845 O O . GLY B 1 89 ? -12.133 0.95 9.258 1 93.88 89 GLY B O 1
ATOM 1846 N N . PRO B 1 90 ? -11.539 2.291 10.938 1 93.75 90 PRO B N 1
ATOM 1847 C CA . PRO B 1 90 ? -12.289 3.436 10.406 1 93.75 90 PRO B CA 1
ATOM 1848 C C . PRO B 1 90 ? -11.656 4.02 9.141 1 93.75 90 PRO B C 1
ATOM 1850 O O . PRO B 1 90 ? -12.312 4.758 8.406 1 93.75 90 PRO B O 1
ATOM 1853 N N . VAL B 1 91 ? -10.453 3.756 8.906 1 95.81 91 VAL B N 1
ATOM 1854 C CA . VAL B 1 91 ? -9.781 4.375 7.766 1 95.81 91 VAL B CA 1
ATOM 1855 C C . VAL B 1 91 ? -10.07 3.572 6.5 1 95.81 91 VAL B C 1
ATOM 1857 O O . VAL B 1 91 ? -9.797 2.373 6.438 1 95.81 91 VAL B O 1
ATOM 1860 N N . HIS B 1 92 ? -10.617 4.246 5.535 1 93.06 92 HIS B N 1
ATOM 1861 C CA . HIS B 1 92 ? -10.977 3.607 4.273 1 93.06 92 HIS B CA 1
ATOM 1862 C C . HIS B 1 92 ? -9.859 3.74 3.248 1 93.06 92 HIS B C 1
ATOM 1864 O O . HIS B 1 92 ? -9.617 2.822 2.459 1 93.06 92 HIS B O 1
ATOM 1870 N N . ALA B 1 93 ? -9.234 4.867 3.238 1 93.69 93 ALA B N 1
ATOM 1871 C CA . ALA B 1 93 ? -8.125 5.105 2.314 1 93.69 93 ALA B CA 1
ATOM 1872 C C . ALA B 1 93 ? -7.004 5.891 2.99 1 93.69 93 ALA B C 1
ATOM 1874 O O . ALA B 1 93 ? -7.262 6.746 3.836 1 93.69 93 ALA B O 1
ATOM 1875 N N . LEU B 1 94 ? -5.816 5.562 2.559 1 96.31 94 LEU B N 1
ATOM 1876 C CA . LEU B 1 94 ? -4.621 6.242 3.045 1 96.31 94 LEU B CA 1
ATOM 1877 C C . LEU B 1 94 ? -3.639 6.496 1.907 1 96.31 94 LEU B C 1
ATOM 1879 O O . LEU B 1 94 ? -3.172 5.555 1.262 1 96.31 94 LEU B O 1
ATOM 1883 N N . ARG B 1 95 ? -3.42 7.691 1.583 1 96 95 ARG B N 1
ATOM 1884 C CA . ARG B 1 95 ? -2.348 8.094 0.678 1 96 95 ARG B CA 1
ATOM 1885 C C . ARG B 1 95 ? -1.08 8.445 1.451 1 96 95 ARG B C 1
ATOM 1887 O O . ARG B 1 95 ? -1.126 9.211 2.414 1 96 95 ARG B O 1
ATOM 1894 N N . ILE B 1 96 ? 0.021 7.918 1.014 1 97.38 96 ILE B N 1
ATOM 1895 C CA . ILE B 1 96 ? 1.26 8.109 1.761 1 97.38 96 ILE B CA 1
ATOM 1896 C C . ILE B 1 96 ? 2.322 8.727 0.852 1 97.38 96 ILE B C 1
ATOM 1898 O O . ILE B 1 96 ? 2.58 8.219 -0.242 1 97.38 96 ILE B O 1
ATOM 1902 N N . ASP B 1 97 ? 2.875 9.773 1.322 1 97.31 97 ASP B N 1
ATOM 1903 C CA . ASP B 1 97 ? 4.121 10.344 0.816 1 97.31 97 ASP B CA 1
ATOM 1904 C C . ASP B 1 97 ? 5.223 10.281 1.874 1 97.31 97 ASP B C 1
ATOM 1906 O O . ASP B 1 97 ? 5.273 11.125 2.77 1 97.31 97 ASP B O 1
ATOM 1910 N N . ALA B 1 98 ? 6.094 9.344 1.726 1 98.19 98 ALA B N 1
ATOM 1911 C CA . ALA B 1 98 ? 7.145 9.125 2.715 1 98.19 98 ALA B CA 1
ATOM 1912 C C . ALA B 1 98 ? 8.523 9.422 2.129 1 98.19 98 ALA B C 1
ATOM 1914 O O . ALA B 1 98 ? 8.812 9.047 0.988 1 98.19 98 ALA B O 1
ATOM 1915 N N . TYR B 1 99 ? 9.336 10.094 2.953 1 97.81 99 TYR B N 1
ATOM 1916 C CA . TYR B 1 99 ? 10.68 10.445 2.512 1 97.81 99 TYR B CA 1
ATOM 1917 C C . TYR B 1 99 ? 11.695 10.219 3.623 1 97.81 99 TYR B C 1
ATOM 1919 O O . TYR B 1 99 ? 11.422 10.508 4.793 1 97.81 99 TYR B O 1
ATOM 1927 N N . ALA B 1 100 ? 12.836 9.836 3.188 1 98.44 100 ALA B N 1
ATOM 1928 C CA . ALA B 1 100 ? 13.984 9.953 4.086 1 98.44 100 ALA B CA 1
ATOM 1929 C C . ALA B 1 100 ? 14.383 11.414 4.277 1 98.44 100 ALA B C 1
ATOM 1931 O O . ALA B 1 100 ? 14.273 12.219 3.352 1 98.44 100 ALA B O 1
ATOM 1932 N N . THR B 1 101 ? 14.82 11.656 5.457 1 98 101 THR B N 1
ATOM 1933 C CA . THR B 1 101 ? 15.219 13.023 5.77 1 98 101 THR B CA 1
ATOM 1934 C C . THR B 1 101 ? 16.219 13.539 4.738 1 98 101 THR B C 1
ATOM 1936 O O . THR B 1 101 ? 16.109 14.688 4.289 1 98 101 THR B O 1
ATOM 1939 N N . SER B 1 102 ? 17.172 12.734 4.293 1 97.56 102 SER B N 1
ATOM 1940 C CA . SER B 1 102 ? 18.234 13.133 3.371 1 97.56 102 SER B CA 1
ATOM 1941 C C . SER B 1 102 ? 17.672 13.43 1.981 1 97.56 102 SER B C 1
ATOM 1943 O O . SER B 1 102 ? 18.312 14.117 1.185 1 97.56 102 SER B O 1
ATOM 1945 N N . LYS B 1 103 ? 16.438 12.93 1.683 1 96.31 103 LYS B N 1
ATOM 1946 C CA . LYS B 1 103 ? 15.891 13.047 0.337 1 96.31 103 LYS B CA 1
ATOM 1947 C C . LYS B 1 103 ? 14.742 14.047 0.299 1 96.31 103 LYS B C 1
ATOM 1949 O O . LYS B 1 103 ? 14.141 14.266 -0.752 1 96.31 103 LYS B O 1
ATOM 1954 N N . TYR B 1 104 ? 14.5 14.578 1.347 1 95.94 104 TYR B N 1
ATOM 1955 C CA . TYR B 1 104 ? 13.383 15.508 1.42 1 95.94 104 TYR B CA 1
ATOM 1956 C C . TYR B 1 104 ? 13.828 16.922 1.081 1 95.94 104 TYR B C 1
ATOM 1958 O O . TYR B 1 104 ? 14.75 17.453 1.705 1 95.94 104 TYR B O 1
ATOM 1966 N N . ASP B 1 105 ? 13.266 17.531 0.052 1 92 105 ASP B N 1
ATOM 1967 C CA . ASP B 1 105 ? 13.602 18.891 -0.38 1 92 105 ASP B CA 1
ATOM 1968 C C . ASP B 1 105 ? 12.375 19.797 -0.345 1 92 105 ASP B C 1
ATOM 1970 O O . ASP B 1 105 ? 12.258 20.719 -1.153 1 92 105 ASP B O 1
ATOM 1974 N N . GLY B 1 106 ? 11.477 19.516 0.556 1 89.25 106 GLY B N 1
ATOM 1975 C CA . GLY B 1 106 ? 10.281 20.328 0.665 1 89.25 106 GLY B CA 1
ATOM 1976 C C . GLY B 1 106 ? 9.25 20.016 -0.399 1 89.25 106 GLY B C 1
ATOM 1977 O O . GLY B 1 106 ? 8.508 20.906 -0.833 1 89.25 106 GLY B O 1
ATOM 1978 N N . GLN B 1 107 ? 9.203 18.812 -0.852 1 85.06 107 GLN B N 1
ATOM 1979 C CA . GLN B 1 107 ? 8.242 18.391 -1.857 1 85.06 107 GLN B CA 1
ATOM 1980 C C . GLN B 1 107 ? 6.824 18.797 -1.468 1 85.06 107 GLN B C 1
ATOM 1982 O O . GLN B 1 107 ? 6.422 18.641 -0.312 1 85.06 107 GLN B O 1
ATOM 1987 N N . VAL B 1 108 ? 6.18 19.375 -2.455 1 83.94 108 VAL B N 1
ATOM 1988 C CA . VAL B 1 108 ? 4.801 19.781 -2.234 1 83.94 108 VAL B CA 1
ATOM 1989 C C . VAL B 1 108 ? 3.859 18.609 -2.508 1 83.94 108 VAL B C 1
ATOM 1991 O O . VAL B 1 108 ? 4.059 17.859 -3.465 1 83.94 108 VAL B O 1
ATOM 1994 N N . VAL B 1 109 ? 2.902 18.516 -1.661 1 82.25 109 VAL B N 1
ATOM 1995 C CA . VAL B 1 109 ? 1.938 17.422 -1.784 1 82.25 109 VAL B CA 1
ATOM 1996 C C . VAL B 1 109 ? 0.962 17.719 -2.92 1 82.25 109 VAL B C 1
ATOM 1998 O O . VAL B 1 109 ? 0.467 18.844 -3.041 1 82.25 109 VAL B O 1
ATOM 2001 N N . HIS B 1 110 ? 0.809 16.688 -3.779 1 81.19 110 HIS B N 1
ATOM 2002 C CA . HIS B 1 110 ? -0.189 16.828 -4.832 1 81.19 110 HIS B CA 1
ATOM 2003 C C . HIS B 1 110 ? -1.589 16.516 -4.316 1 81.19 110 HIS B C 1
ATOM 2005 O O . HIS B 1 110 ? -1.771 15.586 -3.533 1 81.19 110 HIS B O 1
ATOM 2011 N N . PRO B 1 111 ? -2.539 17.406 -4.699 1 77.25 111 PRO B N 1
ATOM 2012 C CA . PRO B 1 111 ? -3.902 17.141 -4.234 1 77.25 111 PRO B CA 1
ATOM 2013 C C . PRO B 1 111 ? -4.469 15.828 -4.766 1 77.25 111 PRO B C 1
ATOM 2015 O O . PRO B 1 111 ? -4.152 15.422 -5.887 1 77.25 111 PRO B O 1
ATOM 2018 N N . SER B 1 112 ? -5.27 15.258 -3.92 1 78.06 112 SER B N 1
ATOM 2019 C CA . SER B 1 112 ? -5.918 14.008 -4.316 1 78.06 112 SER B CA 1
ATOM 2020 C C . SER B 1 112 ? -7.098 14.266 -5.246 1 78.06 112 SER B C 1
ATOM 2022 O O . SER B 1 112 ? -7.793 15.281 -5.109 1 78.06 112 SER B O 1
ATOM 2024 N N . PRO B 1 113 ? -7.152 13.508 -6.285 1 73.31 113 PRO B N 1
ATOM 2025 C CA . PRO B 1 113 ? -8.359 13.625 -7.102 1 73.31 113 PRO B CA 1
ATOM 2026 C C . PRO B 1 113 ? -9.641 13.383 -6.297 1 73.31 113 PRO B C 1
ATOM 2028 O O . PRO B 1 113 ? -9.609 12.672 -5.285 1 73.31 113 PRO B O 1
ATOM 2031 N N . ALA B 1 114 ? -10.57 14.188 -6.594 1 71.19 114 ALA B N 1
ATOM 2032 C CA . ALA B 1 114 ? -11.859 13.992 -5.93 1 71.19 114 ALA B CA 1
ATOM 2033 C C . ALA B 1 114 ? -12.43 12.609 -6.25 1 71.19 114 ALA B C 1
ATOM 2035 O O . ALA B 1 114 ? -12.266 12.109 -7.363 1 71.19 114 ALA B O 1
ATOM 2036 N N . CYS B 1 115 ? -12.719 11.938 -5.141 1 64.12 115 CYS B N 1
ATOM 2037 C CA . CYS B 1 115 ? -13.367 10.656 -5.383 1 64.12 115 CYS B CA 1
ATOM 2038 C C . CYS B 1 115 ? -14.703 10.844 -6.09 1 64.12 115 CYS B C 1
ATOM 2040 O O . CYS B 1 115 ? -15.539 11.625 -5.641 1 64.12 115 CYS B O 1
ATOM 2042 N N . THR B 1 116 ? -14.695 10.758 -7.441 1 54.88 116 THR B N 1
ATOM 2043 C CA . THR B 1 116 ? -15.977 10.727 -8.133 1 54.88 116 THR B CA 1
ATOM 2044 C C . THR B 1 116 ? -16.734 9.438 -7.816 1 54.88 116 THR B C 1
ATOM 2046 O O . THR B 1 116 ? -16.125 8.359 -7.777 1 54.88 116 THR B O 1
ATOM 2049 N N . SER B 1 117 ? -17.812 9.594 -7.082 1 51 117 SER B N 1
ATOM 2050 C CA . SER B 1 117 ? -18.656 8.406 -6.965 1 51 117 SER B CA 1
ATOM 2051 C C . SER B 1 117 ? -18.531 7.52 -8.203 1 51 117 SER B C 1
ATOM 2053 O O . SER B 1 117 ? -18.391 8.016 -9.32 1 51 117 SER B O 1
ATOM 2055 N N . VAL B 1 118 ? -17.969 6.352 -7.977 1 45.03 118 VAL B N 1
ATOM 2056 C CA . VAL B 1 118 ? -18.031 5.391 -9.07 1 45.03 118 VAL B CA 1
ATOM 2057 C C . VAL B 1 118 ? -19.312 5.602 -9.867 1 45.03 118 VAL B C 1
ATOM 2059 O O . VAL B 1 118 ? -20.406 5.383 -9.352 1 45.03 118 VAL B O 1
ATOM 2062 N N . LYS B 1 119 ? -19.656 6.641 -10.508 1 38.91 119 LYS B N 1
ATOM 2063 C CA . LYS B 1 119 ? -20.797 6.613 -11.422 1 38.91 119 LYS B CA 1
ATOM 2064 C C . LYS B 1 119 ? -20.766 5.363 -12.305 1 38.91 119 LYS B C 1
ATOM 2066 O O . LYS B 1 119 ? -19.781 5.125 -13.016 1 38.91 119 LYS B O 1
ATOM 2071 N N . ARG B 1 120 ? -21.391 4.258 -11.859 1 35.72 120 ARG B N 1
ATOM 2072 C CA . ARG B 1 120 ? -21.844 3.242 -12.805 1 35.72 120 ARG B CA 1
ATOM 2073 C C . ARG B 1 120 ? -22.484 3.883 -14.031 1 35.72 120 ARG B C 1
ATOM 2075 O O . ARG B 1 120 ? -23.609 4.406 -13.953 1 35.72 120 ARG B O 1
ATOM 2082 N N . THR B 1 121 ? -21.969 4.805 -14.617 1 33.41 121 THR B N 1
ATOM 2083 C CA . THR B 1 121 ? -22.672 5.148 -15.852 1 33.41 121 THR B CA 1
ATOM 2084 C C . THR B 1 121 ? -22.828 3.924 -16.734 1 33.41 121 THR B C 1
ATOM 2086 O O . THR B 1 121 ? -21.844 3.396 -17.266 1 33.41 121 THR B O 1
ATOM 2089 N N . HIS B 1 122 ? -23.641 2.922 -16.266 1 29.55 122 HIS B N 1
ATOM 2090 C CA . HIS B 1 122 ? -24.25 1.971 -17.172 1 29.55 122 HIS B CA 1
ATOM 2091 C C . HIS B 1 122 ? -24.953 2.686 -18.328 1 29.55 122 HIS B C 1
ATOM 2093 O O . HIS B 1 122 ? -26.094 3.113 -18.203 1 29.55 122 HIS B O 1
ATOM 2099 N N . ALA B 1 123 ? -24.484 3.701 -18.938 1 31.47 123 ALA B N 1
ATOM 2100 C CA . ALA B 1 123 ? -25.219 4.113 -20.141 1 31.47 123 ALA B CA 1
ATOM 2101 C C . ALA B 1 123 ? -25.391 2.941 -21.094 1 31.47 123 ALA B C 1
ATOM 2103 O O . ALA B 1 123 ? -24.422 2.453 -21.672 1 31.47 123 ALA B O 1
ATOM 2104 N N . SER B 1 124 ? -26.219 1.893 -20.672 1 26.62 124 SER B N 1
ATOM 2105 C CA . SER B 1 124 ? -26.797 0.883 -21.547 1 26.62 124 SER B CA 1
ATOM 2106 C C . SER B 1 124 ? -27.422 1.519 -22.781 1 26.62 124 SER B C 1
ATOM 2108 O O . SER B 1 124 ? -28.406 2.246 -22.688 1 26.62 124 SER B O 1
ATOM 2110 N N . SER B 1 125 ? -26.672 2.182 -23.562 1 29.28 125 SER B N 1
ATOM 2111 C CA . SER B 1 125 ? -27.328 2.627 -24.797 1 29.28 125 SER B CA 1
ATOM 2112 C C . SER B 1 125 ? -28.047 1.479 -25.484 1 29.28 125 SER B C 1
ATOM 2114 O O . SER B 1 125 ? -27.484 0.404 -25.688 1 29.28 125 SER B O 1
ATOM 2116 N N . PRO B 1 126 ? -29.344 1.429 -25.25 1 31.34 126 PRO B N 1
ATOM 2117 C CA . PRO B 1 126 ? -30.188 0.442 -25.922 1 31.34 126 PRO B CA 1
ATOM 2118 C C . PRO B 1 126 ? -29.953 0.395 -27.438 1 31.34 126 PRO B C 1
ATOM 2120 O O . PRO B 1 126 ? -29.875 1.44 -28.078 1 31.34 126 PRO B O 1
ATOM 2123 N N . ILE B 1 127 ? -29.062 -0.397 -27.906 1 27.58 127 ILE B N 1
ATOM 2124 C CA . ILE B 1 127 ? -28.906 -0.65 -29.328 1 27.58 127 ILE B CA 1
ATOM 2125 C C . ILE B 1 127 ? -30.281 -0.954 -29.953 1 27.58 127 ILE B C 1
ATOM 2127 O O . ILE B 1 127 ? -30.938 -1.914 -29.547 1 27.58 127 ILE B O 1
ATOM 2131 N N . SER B 1 128 ? -31.109 0.056 -29.969 1 28.28 128 SER B N 1
ATOM 2132 C CA . SER B 1 128 ? -32.344 -0.125 -30.719 1 28.28 128 SER B CA 1
ATOM 2133 C C . SER B 1 128 ? -32.094 -0.66 -32.125 1 28.28 128 SER B C 1
ATOM 2135 O O . SER B 1 128 ? -31.469 0.021 -32.938 1 28.28 128 SER B O 1
ATOM 2137 N N . VAL B 1 129 ? -31.719 -1.881 -32.188 1 22.81 129 VAL B N 1
ATOM 2138 C CA . VAL B 1 129 ? -31.672 -2.486 -33.531 1 22.81 129 VAL B CA 1
ATOM 2139 C C . VAL B 1 129 ? -33.031 -2.338 -34.219 1 22.81 129 VAL B C 1
ATOM 2141 O O . VAL B 1 129 ? -34.031 -2.873 -33.75 1 22.81 129 VAL B O 1
ATOM 2144 N N . LYS B 1 130 ? -33.25 -1.156 -34.75 1 28.08 130 LYS B N 1
ATOM 2145 C CA . LYS B 1 130 ? -34.438 -0.984 -35.594 1 28.08 130 LYS B CA 1
ATOM 2146 C C . LYS B 1 130 ? -34.469 -2.045 -36.688 1 28.08 130 LYS B C 1
ATOM 2148 O O . LYS B 1 130 ? -33.531 -2.172 -37.5 1 28.08 130 LYS B O 1
ATOM 2153 N N . LEU B 1 131 ? -35.125 -3.24 -36.406 1 27.7 131 LEU B N 1
ATOM 2154 C CA . LEU B 1 131 ? -35.469 -4.258 -37.375 1 27.7 131 LEU B CA 1
ATOM 2155 C C . LEU B 1 131 ? -36.188 -3.625 -38.594 1 27.7 131 LEU B C 1
ATOM 2157 O O . LEU B 1 131 ? -37.25 -3.02 -38.469 1 27.7 131 LEU B O 1
ATOM 2161 N N . SER B 1 132 ? -35.312 -3.055 -39.469 1 28.28 132 SER B N 1
ATOM 2162 C CA . SER B 1 132 ? -35.875 -2.598 -40.719 1 28.28 132 SER B CA 1
ATOM 2163 C C . SER B 1 132 ? -36.75 -3.67 -41.375 1 28.28 132 SER B C 1
ATOM 2165 O O . SER B 1 132 ? -36.406 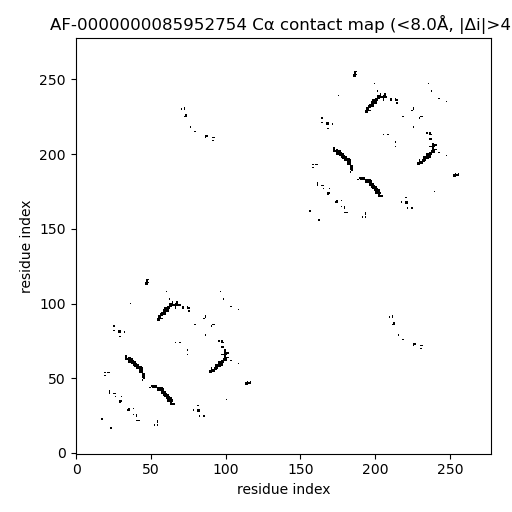-4.855 -41.312 1 28.28 132 SER B O 1
ATOM 2167 N N . SER B 1 133 ? -38.031 -3.336 -41.562 1 32.25 133 SER B N 1
ATOM 2168 C CA . SER B 1 133 ? -39.188 -3.965 -42.188 1 32.25 133 SER B CA 1
ATOM 2169 C C . SER B 1 133 ? -38.781 -4.625 -43.5 1 32.25 133 SER B C 1
ATOM 2171 O O . SER B 1 133 ? -37.781 -4.254 -44.125 1 32.25 133 SER B O 1
ATOM 2173 N N . GLU B 1 134 ? -39.5 -5.801 -43.812 1 34.03 134 GLU B N 1
ATOM 2174 C CA . GLU B 1 134 ? -39.562 -6.816 -44.844 1 34.03 134 GLU B CA 1
ATOM 2175 C C . GLU B 1 134 ? -39.656 -6.184 -46.25 1 34.03 134 GLU B C 1
ATOM 2177 O O . GLU B 1 134 ? -40.375 -5.191 -46.438 1 34.03 134 GLU B O 1
ATOM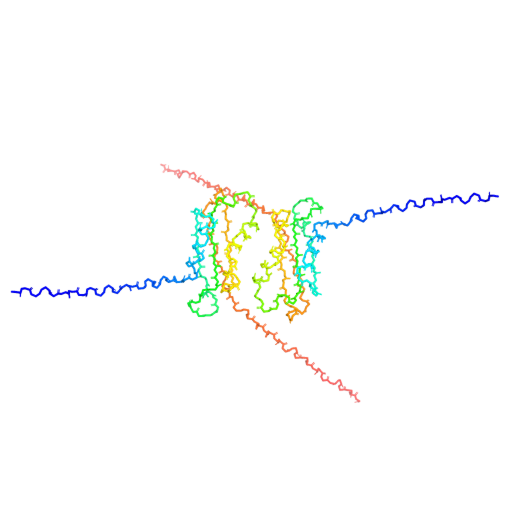 2182 N N . PRO B 1 135 ? -38.562 -6.359 -47 1 35.06 135 PRO B N 1
ATOM 2183 C CA . PRO B 1 135 ? -38.594 -5.953 -48.406 1 35.06 135 PRO B CA 1
ATOM 2184 C C . PRO B 1 135 ? -39.875 -6.402 -49.094 1 35.06 135 PRO B C 1
ATOM 2186 O O . PRO B 1 135 ? -40.438 -7.469 -48.781 1 35.06 135 PRO B O 1
ATOM 2189 N N . SER B 1 136 ? -40.844 -5.492 -49.25 1 33.69 136 SER B N 1
ATOM 2190 C CA . SER B 1 136 ? -42.031 -5.707 -50.062 1 33.69 136 SER B CA 1
ATOM 2191 C C . SER B 1 136 ? -41.719 -6.391 -51.375 1 33.69 136 SER B C 1
ATOM 2193 O O . SER B 1 136 ? -40.938 -5.859 -52.156 1 33.69 136 SER B O 1
ATOM 2195 N N . PHE B 1 137 ? -41.531 -7.703 -51.406 1 28.36 137 PHE B N 1
ATOM 2196 C CA . PHE B 1 137 ? -41.5 -8.438 -52.656 1 28.36 137 PHE B CA 1
ATOM 2197 C C . PHE B 1 137 ? -42.688 -8.039 -53.531 1 28.36 137 PHE B C 1
ATOM 2199 O O . PHE B 1 137 ? -43.844 -8.289 -53.188 1 28.36 137 PHE B O 1
ATOM 2206 N N . MET B 1 138 ? -42.625 -6.875 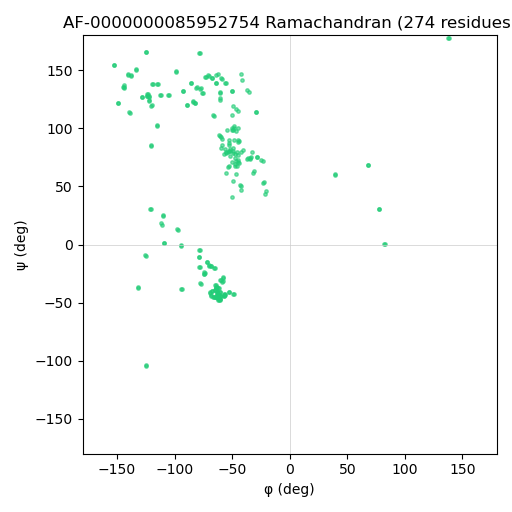-54.188 1 28.41 138 MET B N 1
ATOM 2207 C CA . MET B 1 138 ? -43.531 -6.594 -55.312 1 28.41 138 MET B CA 1
ATOM 2208 C C . MET B 1 138 ? -43.562 -7.754 -56.312 1 28.41 138 MET B C 1
ATOM 2210 O O . MET B 1 138 ? -42.5 -8.133 -56.844 1 28.41 138 MET B O 1
ATOM 2214 N N . ARG B 1 139 ? -44.656 -8.5 -56.156 1 23.06 139 ARG B N 1
ATOM 2215 C CA . ARG B 1 139 ? -45.25 -9.133 -57.344 1 23.06 139 ARG B CA 1
ATOM 2216 C C . ARG B 1 139 ? -45.688 -8.094 -58.375 1 23.06 139 ARG B C 1
ATOM 2218 O O . ARG B 1 139 ? -46.156 -7.012 -58 1 23.06 139 ARG B O 1
#

Radius of gyration: 30.76 Å; Cα contacts (8 Å, |Δi|>4): 314; chains: 2; bounding box: 73×128×116 Å

Solvent-accessible surface area (backbone atoms only — not comparable to full-atom values): 17526 Å² total; per-residue (Å²): 134,83,78,77,75,79,76,77,73,76,69,70,68,67,69,70,67,63,73,58,61,66,61,54,49,52,49,51,47,51,40,71,73,44,64,47,84,39,77,46,80,43,75,48,20,65,55,33,89,67,59,73,84,49,72,30,27,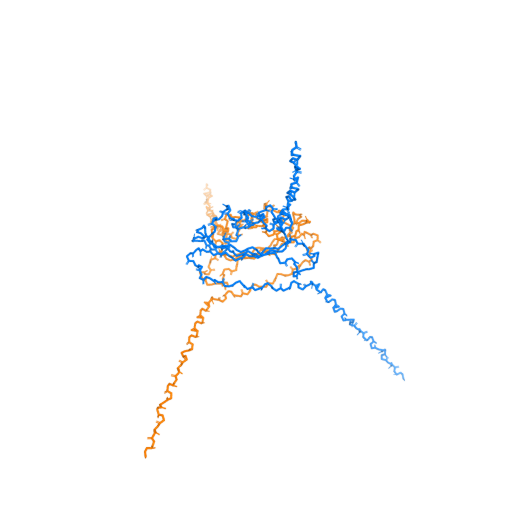35,39,38,40,39,24,16,68,80,34,58,96,53,53,68,59,43,43,51,47,52,54,48,59,73,39,41,71,49,45,74,56,65,35,66,44,76,46,79,46,75,34,22,52,92,71,56,79,76,79,76,82,75,82,75,75,65,59,64,71,82,69,76,74,73,75,71,69,77,76,73,73,74,78,74,76,76,80,76,76,78,124,133,83,79,78,76,80,76,75,73,74,69,71,69,67,70,70,69,66,72,57,62,65,60,51,49,51,51,51,49,51,40,73,74,42,63,45,85,39,79,46,77,43,76,47,20,65,52,34,89,68,58,75,82,45,72,30,27,35,39,38,39,38,24,16,69,79,33,59,94,54,53,69,58,44,44,52,47,52,53,49,58,74,40,42,70,49,46,73,55,64,36,63,44,76,48,79,47,73,33,22,52,92,72,56,81,77,78,75,83,76,82,76,76,66,59,64,73,81,70,77,72,72,75,72,70,75,76,72,73,74,77,76,78,77,80,75,78,79,126

Foldseek 3Di:
DPPPPPPPPPPPPPPCVVQLVVQVVLVVLCCVQFVFPDKDKDAPCCLADDDNSARAEIEMETEGQVCPPHDPVVQVVSSCVSCVVVCVPRHDYYHYHYYYPVPDDPDDDDDDPRPDPPPPPPCPVPPPPPPPDDDPPDD/DPPPPPPPPPPPPPPCVVQLVVQVVLVVLCCVQFVFPDKDKDAPCCLADDDNSARAEIEMETEGQVCPPHDPVVQVVSSCVSCVVVCVPRHDYYHYHYYYPVPDDPDDDDDDPRPDPPPPPPVVVPPPPVPPDDDPPDD

Nearest PDB structures (foldseek):
  4pug-assembly2_B  TM=9.582E-01  e=2.642E-09  Arabidopsis thaliana
  4pui-assembly1_A  TM=9.590E-01  e=1.903E-08  Arabidopsis thaliana
  1v60-assembly1_A  TM=8.476E-01  e=6.854E-09  Mus musculus
  5lci-assembly1_A  TM=7.815E-01  e=3.513E-08  Homo sapiens
  2dhm-assembly1_A  TM=7.045E-01  e=1.118E-07  Escherichia coli str. K-12 substr. W3110